Protein AF-A0A978UQF5-F1 (afdb_monomer)

Foldseek 3Di:
DVVVVVVVVVVVVVVVVVVVPDPDPLVVLVVVCVVDVDQEDEPEPPDDDVVVQCPDPVSVVCVVVVDALQVVVVVVCVVPVVSSVVVNHAYEYECCCDPPPGHHYDPVSPDQVRYEYEYAEDAVVSLCVQVVVVHHYHYCHLQAHDQPQPDDDDDCLQVDDDDDCPRNPRPSDDGHDPVSNVPRPRCPPPDPSD

Nearest PDB structures (foldseek):
  5oar-assembly1_B  TM=8.807E-01  e=5.691E-12  Aspergillus oryzae
  1np0-assembly1_D  TM=6.717E-01  e=8.795E-07  Homo sapiens
  4pys-assembly1_A  TM=6.759E-01  e=3.569E-04  Bacteroides fragilis NCTC 9343
  1jcm-assembly1_P  TM=5.265E-01  e=1.410E+00  Escherichia coli

Secondary structure (DSSP, 8-state):
-HHHHHHHHHHHHHHHHHHHSS--HHHHHHHHHHH--SSEEEEE-----HHHHHT-HHHHHHHHTT--HHHHHHHHHHHHHHHHHHTT-EEEEETHHHH-SSS---GGGS-TTTEEEEE-SSHHHHHHHHHHTT-EEEE--HHHH-TTTT-----GGG--SSS--TTTT-TT-S---HHHHHT--TTTT--TT-

Organism: NCBI:txid714518

Sequence (194 aa):
MAAYEHVRALKKKRQDRKGREACGSRNIIDDVLNLFPEPFYHSGIDEIIPGCWKSNETIQSFLSNNGALGEVLEIFINSTLPYILSLNRTVVYWEDVLLDDIVKVRALILPKENVILRLWNNGHNNTKRIVSSGYRAIVSCADFYWRHGDFVENNSKYDYQTGDHGDGDSWCGPFKIWQNVYNYDIDYGLIEEE

Solvent-accessible surface area (backbone atoms only — not compar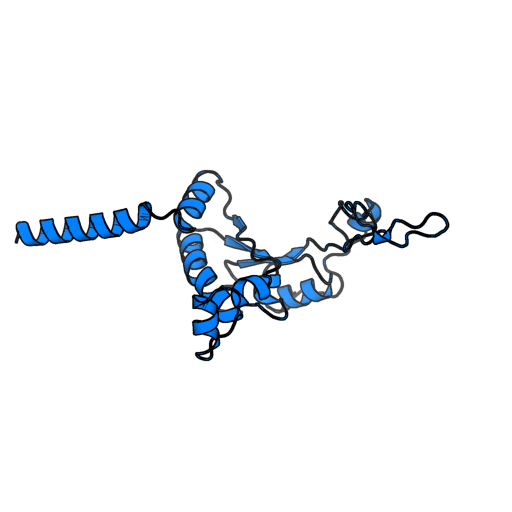able to full-atom values): 11407 Å² total; per-residue (Å²): 109,73,68,58,54,50,52,51,52,50,50,50,52,50,53,54,45,61,64,67,73,47,99,42,73,65,60,55,50,50,56,51,57,72,74,42,89,62,58,62,43,79,74,45,57,60,84,78,59,64,66,68,50,66,71,33,70,70,52,41,52,43,42,74,70,80,44,53,64,20,55,57,52,40,56,54,46,68,68,43,50,64,56,47,45,75,68,69,32,34,38,33,30,32,38,31,42,66,67,38,92,77,53,27,40,66,70,88,81,54,56,47,92,45,36,34,37,33,36,43,60,71,51,54,61,45,50,46,58,43,26,73,70,61,31,48,74,43,90,48,27,33,90,36,65,37,70,67,22,58,70,66,77,100,55,75,90,68,78,58,96,85,70,87,72,75,72,55,84,25,90,44,41,65,59,44,48,71,64,50,46,68,68,56,63,88,62,62,94,57,57,96,94,79

Radius of gyration: 22.4 Å; Cα contacts (8 Å, |Δi|>4): 213; chains: 1; bounding box: 66×50×56 Å

Structure (mmCIF, N/CA/C/O backbone):
data_AF-A0A978UQF5-F1
#
_entry.id   AF-A0A978UQF5-F1
#
loop_
_atom_site.group_PDB
_atom_site.id
_atom_site.type_symbol
_atom_site.label_atom_id
_atom_site.label_alt_id
_atom_site.label_comp_id
_atom_site.label_asym_id
_atom_site.label_entity_id
_atom_site.label_seq_id
_atom_site.pdbx_PDB_ins_code
_atom_site.Cartn_x
_atom_site.Cartn_y
_atom_site.Cartn_z
_atom_site.occupancy
_atom_site.B_iso_or_equiv
_atom_site.auth_seq_id
_atom_site.auth_comp_id
_atom_site.auth_asym_id
_atom_site.auth_atom_id
_atom_site.pdbx_PDB_model_num
ATOM 1 N N . MET A 1 1 ? -42.787 1.257 32.816 1.00 61.97 1 MET A N 1
ATOM 2 C CA . MET A 1 1 ? -42.131 0.416 31.787 1.00 61.97 1 MET A CA 1
ATOM 3 C C . MET A 1 1 ? -42.197 1.025 30.385 1.00 61.97 1 MET A C 1
ATOM 5 O O . MET A 1 1 ? -41.142 1.301 29.837 1.00 61.97 1 MET A O 1
ATOM 9 N N . ALA A 1 2 ? -43.374 1.347 29.830 1.00 65.25 2 ALA A N 1
ATOM 10 C CA . ALA A 1 2 ? -43.490 1.900 28.467 1.00 65.25 2 ALA A CA 1
ATOM 11 C C . ALA A 1 2 ? -42.723 3.224 28.229 1.00 65.25 2 ALA A C 1
ATOM 13 O O . ALA A 1 2 ? -42.050 3.376 27.214 1.00 65.25 2 ALA A O 1
ATOM 14 N N . ALA A 1 3 ? -42.750 4.157 29.189 1.00 63.72 3 ALA A N 1
ATOM 15 C CA . ALA A 1 3 ? -42.005 5.418 29.088 1.00 63.72 3 ALA A CA 1
ATOM 16 C C . ALA A 1 3 ? -40.475 5.220 29.103 1.00 63.72 3 ALA A C 1
ATOM 18 O O . ALA A 1 3 ? -39.748 5.944 28.429 1.00 63.72 3 ALA A O 1
ATOM 19 N N . TYR A 1 4 ? -39.985 4.210 29.828 1.00 67.06 4 TYR A N 1
ATOM 20 C CA . TYR A 1 4 ? -38.558 3.887 29.901 1.00 67.06 4 TYR A CA 1
ATOM 21 C C . TYR A 1 4 ? -38.051 3.313 28.572 1.00 67.06 4 TYR A C 1
ATOM 23 O O . TYR A 1 4 ? -37.043 3.777 28.043 1.00 67.06 4 TYR A O 1
ATOM 31 N N . GLU A 1 5 ? -38.801 2.378 27.983 1.00 78.94 5 GLU A N 1
ATOM 32 C CA . GLU A 1 5 ? -38.490 1.818 26.663 1.00 78.94 5 GLU A CA 1
ATOM 33 C C . GLU A 1 5 ? -38.583 2.874 25.553 1.00 78.94 5 GLU A C 1
ATOM 35 O O . GLU A 1 5 ? -37.736 2.916 24.660 1.00 78.94 5 GLU A O 1
ATOM 40 N N . HIS A 1 6 ? -39.537 3.805 25.646 1.00 69.38 6 HIS A N 1
ATOM 41 C CA . HIS A 1 6 ? -39.647 4.913 24.698 1.00 69.38 6 HIS A CA 1
ATOM 42 C C . HIS A 1 6 ? -38.437 5.859 24.769 1.00 69.38 6 HIS A C 1
ATOM 44 O O . HIS A 1 6 ? -37.842 6.195 23.745 1.00 69.38 6 HIS A O 1
ATOM 50 N N . VAL A 1 7 ? -37.998 6.232 25.976 1.00 73.81 7 VAL A N 1
ATOM 51 C CA . VAL A 1 7 ? -36.796 7.061 26.173 1.00 73.81 7 VAL A CA 1
ATOM 52 C C . VAL A 1 7 ? -35.528 6.324 25.726 1.00 73.81 7 VAL A C 1
ATOM 54 O O . VAL A 1 7 ? -34.640 6.937 25.131 1.00 73.81 7 VAL A O 1
ATOM 57 N N . ARG A 1 8 ? -35.441 5.008 25.944 1.00 78.88 8 ARG A N 1
ATOM 58 C CA . ARG A 1 8 ? -34.331 4.168 25.470 1.00 78.88 8 ARG A CA 1
ATOM 59 C C . ARG A 1 8 ? -34.283 4.097 23.942 1.00 78.88 8 ARG A C 1
ATOM 61 O O . ARG A 1 8 ? -33.211 4.266 23.360 1.00 78.88 8 ARG A O 1
ATOM 68 N N . ALA A 1 9 ? -35.432 3.934 23.288 1.00 71.56 9 ALA A N 1
ATOM 69 C CA . ALA A 1 9 ? -35.548 3.941 21.833 1.00 71.56 9 ALA A CA 1
ATOM 70 C C . ALA A 1 9 ? -35.207 5.313 21.228 1.00 71.56 9 ALA A C 1
ATOM 72 O O . ALA A 1 9 ? -34.539 5.380 20.197 1.00 71.56 9 ALA A O 1
ATOM 73 N N . LEU A 1 10 ? -35.598 6.411 21.884 1.00 62.91 10 LEU A N 1
ATOM 74 C CA . LEU A 1 10 ? -35.238 7.770 21.470 1.00 62.91 10 LEU A CA 1
ATOM 75 C C . LEU A 1 10 ? -33.741 8.052 21.642 1.00 62.91 10 LEU A C 1
ATOM 77 O O . LEU A 1 10 ? -33.140 8.663 20.762 1.00 62.91 10 LEU A O 1
ATOM 81 N N . LYS A 1 11 ? -33.115 7.570 22.724 1.00 65.25 11 LYS A N 1
ATOM 82 C CA . LYS A 1 11 ? -31.657 7.656 22.910 1.00 65.25 11 LYS A CA 1
ATOM 83 C C . LYS A 1 11 ? -30.910 6.851 21.847 1.00 65.25 11 LYS A C 1
ATOM 85 O O . LYS A 1 11 ? -29.993 7.396 21.247 1.00 65.25 11 LYS A O 1
ATOM 90 N N . LYS A 1 12 ? -31.360 5.628 21.537 1.00 61.84 12 LYS A N 1
ATOM 91 C CA . LYS A 1 12 ? -30.801 4.802 20.454 1.00 61.84 12 LYS A CA 1
ATOM 92 C C . LYS A 1 12 ? -30.947 5.486 19.089 1.00 61.84 12 LYS A C 1
ATOM 94 O O . LYS A 1 12 ? -29.951 5.683 18.411 1.00 61.84 12 LYS A O 1
ATOM 99 N N . LYS A 1 13 ? -32.139 5.998 18.749 1.00 53.78 13 LYS A N 1
ATOM 100 C CA . LYS A 1 13 ? -32.367 6.780 17.516 1.00 53.78 13 LYS A CA 1
ATOM 101 C C . LYS A 1 13 ? -31.536 8.065 17.446 1.00 53.78 13 LYS A C 1
ATOM 103 O O . LYS A 1 13 ? -31.143 8.467 16.357 1.00 53.78 13 LYS A O 1
ATOM 108 N N . ARG A 1 14 ? -31.274 8.729 18.577 1.00 47.28 14 ARG A N 1
ATOM 109 C CA . ARG A 1 14 ? -30.432 9.936 18.644 1.00 47.28 14 ARG A CA 1
ATOM 110 C C . ARG A 1 14 ? -28.943 9.603 18.504 1.00 47.28 14 ARG A C 1
ATOM 112 O O . ARG A 1 14 ? -28.218 10.386 17.902 1.00 47.28 14 ARG A O 1
ATOM 119 N N . GLN A 1 15 ? -28.507 8.453 19.015 1.00 50.25 15 GLN A N 1
ATOM 120 C CA . GLN A 1 15 ? -27.161 7.911 18.808 1.00 50.25 15 GLN A CA 1
ATOM 121 C C . GLN A 1 15 ? -26.958 7.507 17.338 1.00 50.25 15 GLN A C 1
ATOM 123 O O . GLN A 1 15 ? -25.978 7.915 16.726 1.00 50.25 15 GLN A O 1
ATOM 128 N N . ASP A 1 16 ? -27.946 6.826 16.750 1.00 51.94 16 ASP A N 1
ATOM 129 C CA . ASP A 1 16 ? -27.948 6.419 15.341 1.00 51.94 16 ASP A CA 1
ATOM 130 C C . ASP A 1 16 ? -28.029 7.626 14.387 1.00 51.94 16 ASP A C 1
ATOM 132 O O . ASP A 1 16 ? -27.388 7.619 13.341 1.00 51.94 16 ASP A O 1
ATOM 136 N N . ARG A 1 17 ? -28.770 8.692 14.739 1.00 45.81 17 ARG A N 1
ATOM 137 C CA . ARG A 1 17 ? -28.785 9.955 13.969 1.00 45.81 17 ARG A CA 1
ATOM 138 C C . ARG A 1 17 ? -27.468 10.713 14.058 1.00 45.81 17 ARG A C 1
ATOM 140 O O . ARG A 1 17 ? -26.978 11.146 13.026 1.00 45.81 17 ARG A O 1
ATOM 147 N N . LYS A 1 18 ? -26.847 10.805 15.240 1.00 47.34 18 LYS A N 1
ATOM 148 C CA . LYS A 1 18 ? -25.493 11.376 15.360 1.00 47.34 18 LYS A CA 1
ATOM 149 C C . LYS A 1 18 ? -24.445 10.572 14.578 1.00 47.34 18 LYS A C 1
ATOM 151 O O . LYS A 1 18 ? -23.482 11.163 14.112 1.00 47.34 18 LYS A O 1
ATOM 156 N N . GLY A 1 19 ? -24.645 9.262 14.409 1.00 46.69 19 GLY A N 1
ATOM 157 C CA . GLY A 1 19 ? -23.816 8.418 13.542 1.00 46.69 19 GLY A CA 1
ATOM 158 C C . GLY A 1 19 ? -24.049 8.627 12.038 1.00 46.69 19 GLY A C 1
ATOM 159 O O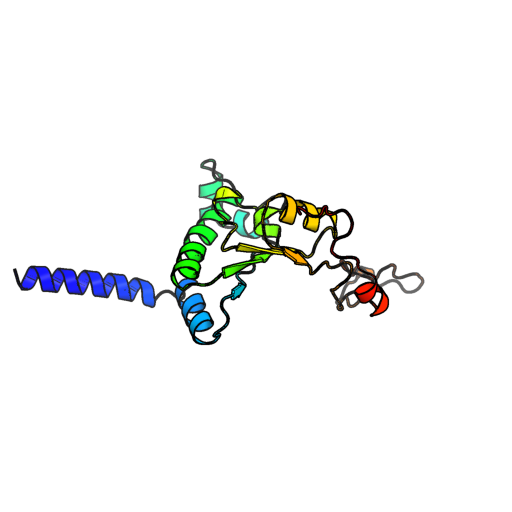 . GLY A 1 19 ? -23.129 8.408 11.261 1.00 46.69 19 GLY A O 1
ATOM 160 N N . ARG A 1 20 ? -25.242 9.083 11.626 1.00 47.19 20 ARG A N 1
ATOM 161 C CA . ARG A 1 20 ? -25.596 9.344 10.214 1.00 47.19 20 ARG A CA 1
ATOM 162 C C . ARG A 1 20 ? -25.410 10.797 9.766 1.00 47.19 20 ARG A C 1
ATOM 164 O O . ARG A 1 20 ? -25.299 11.036 8.575 1.00 47.19 20 ARG A O 1
ATOM 171 N N . GLU A 1 21 ? -25.386 11.759 10.688 1.00 39.75 21 GLU A N 1
ATOM 172 C CA . GLU A 1 21 ? -25.243 13.195 10.375 1.00 39.75 21 GLU A CA 1
ATOM 173 C C . GLU A 1 21 ? -23.781 13.671 10.289 1.00 39.75 21 GLU A C 1
ATOM 175 O O . GLU A 1 21 ? -23.526 14.792 9.858 1.00 39.75 21 GLU A O 1
ATOM 180 N N . ALA A 1 22 ? -22.807 12.830 10.645 1.00 41.94 22 ALA A N 1
ATOM 181 C CA . ALA A 1 22 ? -21.410 13.078 10.315 1.00 41.94 22 ALA A CA 1
ATOM 182 C C . ALA A 1 22 ? -21.110 12.459 8.944 1.00 41.94 22 ALA A C 1
ATOM 184 O O . ALA A 1 22 ? -21.325 11.263 8.752 1.00 41.94 22 ALA A O 1
ATOM 185 N N . CYS A 1 23 ? -20.577 13.245 8.006 1.00 48.22 23 CYS A N 1
ATOM 186 C CA . CYS A 1 23 ? -19.912 12.722 6.811 1.00 48.22 23 CYS A CA 1
ATOM 187 C C . CYS A 1 23 ? -18.620 12.005 7.255 1.00 48.22 23 CYS A C 1
ATOM 189 O O . CYS A 1 23 ? -17.526 12.555 7.191 1.00 48.22 23 CYS A O 1
ATOM 191 N N . GLY A 1 24 ? -18.772 10.835 7.875 1.00 71.00 24 GLY A N 1
ATOM 192 C CA . GLY A 1 24 ? -17.686 9.993 8.353 1.00 71.00 24 GLY A CA 1
ATOM 193 C C . GLY A 1 24 ? -17.360 8.917 7.329 1.00 71.00 24 GLY A C 1
ATOM 194 O O . GLY A 1 24 ? -18.225 8.510 6.553 1.00 71.00 24 GLY A O 1
ATOM 195 N N . SER A 1 25 ? -16.129 8.406 7.369 1.00 82.19 25 SER A N 1
ATOM 196 C CA . SER A 1 25 ? -15.612 7.430 6.402 1.00 82.19 25 SER A CA 1
ATOM 197 C C . SER A 1 25 ? -16.523 6.213 6.205 1.00 82.19 25 SER A C 1
ATOM 199 O O . SER A 1 25 ? -16.567 5.668 5.114 1.00 82.19 25 SER A O 1
ATOM 201 N N . ARG A 1 26 ? -17.299 5.809 7.221 1.00 89.19 26 ARG A N 1
ATOM 202 C CA . ARG A 1 26 ? -18.230 4.670 7.127 1.00 89.19 26 ARG A CA 1
ATOM 203 C C . ARG A 1 26 ? -19.380 4.884 6.146 1.00 89.19 26 ARG A C 1
ATOM 205 O O . ARG A 1 26 ? -19.672 3.963 5.402 1.00 89.19 26 ARG A O 1
ATOM 212 N N . ASN A 1 27 ? -19.981 6.075 6.109 1.00 89.69 27 ASN A N 1
ATOM 213 C CA . ASN A 1 27 ? -21.082 6.347 5.177 1.00 89.69 27 ASN A CA 1
ATOM 214 C C . ASN A 1 27 ? -20.573 6.315 3.728 1.00 89.69 27 ASN A C 1
ATOM 216 O O . ASN A 1 27 ? -21.222 5.761 2.855 1.00 89.69 27 ASN A O 1
ATOM 220 N N . ILE A 1 28 ? -19.367 6.845 3.496 1.00 92.94 28 ILE A N 1
ATOM 221 C CA . ILE A 1 28 ? -18.726 6.806 2.176 1.00 92.94 28 ILE A CA 1
ATOM 222 C C . ILE A 1 28 ? -18.385 5.362 1.790 1.00 92.94 28 ILE A C 1
ATOM 224 O O . ILE A 1 28 ? -18.663 4.950 0.669 1.00 92.94 28 ILE A O 1
ATOM 228 N N . ILE A 1 29 ? -17.816 4.584 2.717 1.00 93.94 29 ILE A N 1
ATOM 229 C CA . ILE A 1 29 ? -17.533 3.159 2.499 1.00 93.94 29 ILE A CA 1
ATOM 230 C C . ILE A 1 29 ? -18.825 2.413 2.140 1.00 93.94 29 ILE A C 1
ATOM 232 O O . ILE A 1 29 ? -18.827 1.663 1.171 1.00 93.94 29 ILE A O 1
ATOM 236 N N . ASP A 1 30 ? -19.923 2.642 2.862 1.00 93.19 30 ASP A N 1
ATOM 237 C CA . ASP A 1 30 ? -21.217 2.020 2.563 1.00 93.19 30 ASP A CA 1
ATOM 238 C C . ASP A 1 30 ? -21.721 2.357 1.170 1.00 93.19 30 ASP A C 1
ATOM 240 O O . ASP A 1 30 ? -22.093 1.460 0.415 1.00 93.19 30 ASP A O 1
ATOM 244 N N . ASP A 1 31 ? -21.736 3.640 0.821 1.00 94.12 31 ASP A N 1
ATOM 245 C CA . ASP A 1 31 ? -22.235 4.089 -0.473 1.00 94.12 31 ASP A CA 1
ATOM 246 C C . ASP A 1 31 ? -21.402 3.486 -1.614 1.00 94.12 31 ASP A C 1
ATOM 248 O O . ASP A 1 31 ? -21.964 2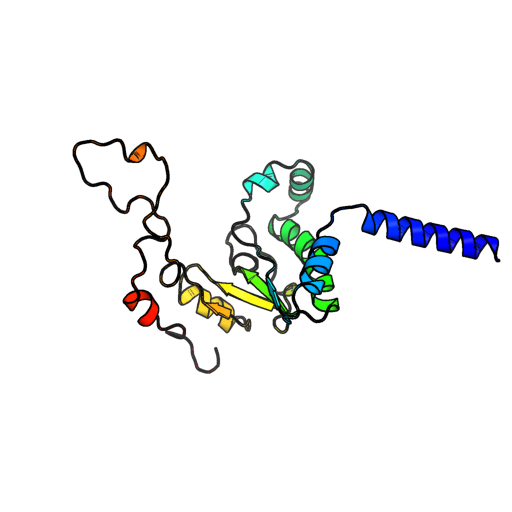.966 -2.578 1.00 94.12 31 ASP A O 1
ATOM 252 N N . VAL A 1 32 ? -20.071 3.456 -1.478 1.00 95.12 32 VAL A N 1
ATOM 253 C CA . VAL A 1 32 ? -19.174 2.822 -2.457 1.00 95.12 32 VAL A CA 1
ATOM 254 C C . VAL A 1 32 ? -19.438 1.316 -2.545 1.00 95.12 32 VAL A C 1
ATOM 256 O O . VAL A 1 32 ? -19.605 0.786 -3.640 1.00 95.12 32 VAL A O 1
ATOM 259 N N . LEU A 1 33 ? -19.534 0.613 -1.417 1.00 94.00 33 LEU A N 1
ATOM 260 C CA . LEU A 1 33 ? -19.750 -0.838 -1.405 1.00 94.00 33 LEU A CA 1
ATOM 261 C C . LEU A 1 33 ? -21.141 -1.263 -1.893 1.00 94.00 33 LEU A C 1
ATOM 263 O O . LEU A 1 33 ? -21.309 -2.407 -2.316 1.00 94.00 33 LEU A O 1
ATOM 267 N N . ASN A 1 34 ? -22.120 -0.358 -1.856 1.00 94.12 34 ASN A N 1
ATOM 268 C CA . ASN A 1 34 ? -23.436 -0.563 -2.458 1.00 94.12 34 ASN A CA 1
ATOM 269 C C . ASN A 1 34 ? -23.433 -0.338 -3.977 1.00 94.12 34 ASN A C 1
ATOM 271 O O . ASN A 1 34 ? -24.264 -0.918 -4.676 1.00 94.12 34 ASN A O 1
ATOM 275 N N . LEU A 1 35 ? -22.527 0.498 -4.491 1.00 96.88 35 LEU A N 1
ATOM 276 C CA . LEU A 1 35 ? -22.382 0.756 -5.927 1.00 96.88 35 LEU A CA 1
ATOM 277 C C . LEU A 1 35 ? -21.574 -0.335 -6.638 1.00 96.88 35 LEU A C 1
ATOM 279 O O . LEU A 1 35 ? -21.881 -0.668 -7.782 1.00 96.88 35 LEU A O 1
ATOM 283 N N . PHE A 1 36 ? -20.560 -0.884 -5.968 1.00 96.50 36 PHE A N 1
ATOM 284 C CA . PHE A 1 36 ? -19.607 -1.823 -6.556 1.00 96.50 36 PHE A CA 1
ATOM 285 C C . PHE A 1 36 ? -19.823 -3.251 -6.022 1.00 96.50 36 PHE A C 1
ATOM 287 O O . PHE A 1 36 ? -19.653 -3.499 -4.821 1.00 96.50 36 PHE A O 1
ATOM 294 N N . PRO A 1 37 ? -20.223 -4.210 -6.883 1.00 94.81 37 PRO A N 1
ATOM 295 C CA . PRO A 1 37 ? -20.495 -5.586 -6.468 1.00 94.81 37 PRO A CA 1
ATOM 296 C C . PRO A 1 37 ? -19.228 -6.388 -6.139 1.00 94.81 37 PRO A C 1
ATOM 298 O O . PRO A 1 37 ? -19.327 -7.492 -5.601 1.00 94.81 37 PRO A O 1
ATOM 301 N N . GLU A 1 38 ? -18.047 -5.876 -6.481 1.00 96.56 38 GLU A N 1
ATOM 302 C CA . GLU A 1 38 ? -16.777 -6.564 -6.311 1.00 96.56 38 GLU A CA 1
ATOM 303 C C . GLU A 1 38 ? -16.488 -6.872 -4.830 1.00 96.56 38 GLU A C 1
ATOM 305 O O . GLU A 1 38 ? -16.781 -6.070 -3.937 1.00 96.56 38 GLU A O 1
ATOM 310 N N . PRO A 1 39 ? -15.846 -8.018 -4.534 1.00 96.50 39 PRO A N 1
ATOM 311 C CA . PRO A 1 39 ? -15.539 -8.413 -3.162 1.00 96.50 39 PRO A CA 1
ATOM 312 C C . PRO A 1 39 ? -14.328 -7.665 -2.579 1.00 96.50 39 PRO A C 1
ATOM 314 O O . PRO A 1 39 ? -13.897 -7.983 -1.470 1.00 96.50 39 PRO A O 1
ATOM 317 N N . PHE A 1 40 ? -13.767 -6.691 -3.301 1.00 97.56 40 PHE A N 1
ATOM 318 C CA . PHE A 1 40 ? -12.577 -5.942 -2.910 1.00 97.56 40 PHE A CA 1
ATOM 319 C C . PHE A 1 40 ? -12.901 -4.472 -2.664 1.00 97.56 40 PHE A C 1
ATOM 321 O O . PHE A 1 40 ? -13.708 -3.878 -3.372 1.00 97.56 40 PHE A O 1
ATOM 328 N N . TYR A 1 41 ? -12.221 -3.874 -1.691 1.00 97.50 41 TYR A N 1
ATOM 329 C CA . TYR A 1 41 ? -12.270 -2.440 -1.429 1.00 97.50 41 TYR A CA 1
ATOM 330 C C . TYR A 1 41 ? -10.852 -1.891 -1.307 1.00 97.50 41 TYR A C 1
ATOM 332 O O . TYR A 1 41 ? -10.112 -2.289 -0.407 1.00 97.50 41 TYR A O 1
ATOM 340 N N . HIS A 1 42 ? -10.462 -0.982 -2.199 1.00 97.94 42 HIS A N 1
ATOM 341 C CA . HIS A 1 42 ? -9.158 -0.330 -2.114 1.00 97.94 42 HIS A CA 1
ATOM 342 C C . HIS A 1 42 ? -9.246 0.877 -1.178 1.00 97.94 42 HIS A C 1
ATOM 344 O O . HIS A 1 42 ? -9.917 1.857 -1.484 1.00 97.94 42 HIS A O 1
ATOM 350 N N . SER A 1 43 ? -8.564 0.808 -0.038 1.00 96.38 43 SER A N 1
ATOM 351 C CA . SER A 1 43 ? -8.638 1.826 1.018 1.00 96.38 43 SER A CA 1
ATOM 352 C C . SER A 1 43 ? -7.461 2.818 0.984 1.00 96.38 43 SER A C 1
ATOM 354 O O . SER A 1 43 ? -7.418 3.758 1.774 1.00 96.38 43 SER A O 1
ATOM 356 N N . GLY A 1 44 ? -6.526 2.647 0.039 1.00 96.31 44 GLY A N 1
ATOM 357 C CA . GLY A 1 44 ? -5.426 3.589 -0.206 1.00 96.31 44 GLY A CA 1
ATOM 358 C C . GLY A 1 44 ? -4.314 3.418 0.822 1.00 96.31 44 GLY A C 1
ATOM 359 O O . GLY A 1 44 ? -3.813 2.303 0.968 1.00 96.31 44 GLY A O 1
ATOM 360 N N . ILE A 1 45 ? -4.008 4.491 1.561 1.00 95.31 45 ILE A N 1
ATOM 361 C CA . ILE A 1 45 ? -2.969 4.558 2.607 1.00 95.31 45 ILE A CA 1
ATOM 362 C C . ILE A 1 45 ? -1.550 4.603 2.023 1.00 95.31 45 ILE A C 1
ATOM 364 O O . ILE A 1 45 ? -0.650 3.936 2.511 1.00 95.31 45 ILE A O 1
ATOM 368 N N . ASP A 1 46 ? -1.367 5.387 0.967 1.00 96.56 46 ASP A N 1
ATOM 369 C CA . ASP A 1 46 ? -0.082 5.787 0.391 1.00 96.56 46 ASP A CA 1
ATOM 370 C C . ASP A 1 46 ? 0.380 7.154 0.920 1.00 96.56 46 ASP A C 1
ATOM 372 O O . ASP A 1 46 ? -0.440 7.997 1.290 1.00 96.56 46 ASP A O 1
ATOM 376 N N . GLU A 1 47 ? 1.702 7.360 0.958 1.00 94.38 47 GLU A N 1
ATOM 377 C CA . GLU A 1 47 ? 2.352 8.677 1.072 1.00 94.38 47 GLU A CA 1
ATOM 378 C C . GLU A 1 47 ? 1.842 9.574 2.216 1.00 94.38 47 GLU A C 1
ATOM 380 O O . GLU A 1 47 ? 1.626 10.783 2.067 1.00 94.38 47 GLU A O 1
ATOM 385 N N . ILE A 1 48 ? 1.657 9.006 3.411 1.00 95.25 48 ILE A N 1
ATOM 386 C CA . ILE A 1 48 ? 1.256 9.811 4.567 1.00 95.25 48 ILE A CA 1
ATOM 387 C C . ILE A 1 48 ? 2.389 10.762 4.946 1.00 95.25 48 ILE A C 1
ATOM 389 O O . ILE A 1 48 ? 3.400 10.363 5.516 1.00 95.25 48 ILE A O 1
ATOM 393 N N . ILE A 1 49 ? 2.169 12.057 4.720 1.00 95.25 49 ILE A N 1
ATOM 394 C CA . ILE A 1 49 ? 3.133 13.107 5.049 1.00 95.25 49 ILE A CA 1
ATOM 395 C C . ILE A 1 49 ? 3.072 13.442 6.551 1.00 95.25 49 ILE A C 1
ATOM 397 O O . ILE A 1 49 ? 2.119 14.090 7.005 1.00 95.25 49 ILE A O 1
ATOM 401 N N . PRO A 1 50 ? 4.112 13.119 7.352 1.00 94.31 50 PRO A N 1
ATOM 402 C CA . PRO A 1 50 ? 4.102 13.353 8.799 1.00 94.31 50 PRO A CA 1
ATOM 403 C C . PRO A 1 50 ? 3.924 14.824 9.182 1.00 94.31 50 PRO A C 1
ATOM 405 O O . PRO A 1 50 ? 3.401 15.132 10.253 1.00 94.31 50 PRO A O 1
ATOM 408 N N . GLY A 1 51 ? 4.382 15.739 8.321 1.00 94.31 51 GLY A N 1
ATOM 409 C CA . GLY A 1 51 ? 4.289 17.184 8.532 1.00 94.31 51 GLY A CA 1
ATOM 410 C C . GLY A 1 51 ? 2.851 17.658 8.751 1.00 94.31 51 GLY A C 1
ATOM 411 O O . GLY A 1 51 ? 2.603 18.416 9.688 1.00 94.31 51 GLY A O 1
ATOM 412 N N . CYS A 1 52 ? 1.894 17.142 7.973 1.00 91.25 52 CYS A N 1
ATOM 413 C CA . CYS A 1 52 ? 0.478 17.493 8.105 1.00 91.25 52 CYS A CA 1
ATOM 414 C C . CYS A 1 52 ? -0.084 17.107 9.480 1.00 91.25 52 CYS A C 1
ATOM 416 O O . CYS A 1 52 ? -0.835 17.865 10.096 1.00 91.25 52 CYS A O 1
ATOM 418 N N . TRP A 1 53 ? 0.316 15.954 10.012 1.00 93.19 53 TRP A N 1
ATOM 419 C CA . TRP A 1 53 ? -0.123 15.503 11.334 1.00 93.19 53 TRP A CA 1
ATOM 420 C C . TRP A 1 53 ? 0.575 16.253 12.459 1.00 93.19 53 TRP A C 1
ATOM 422 O O . TRP A 1 53 ? -0.069 16.670 13.418 1.00 93.19 53 TRP A O 1
ATOM 432 N N . LYS A 1 54 ? 1.877 16.511 12.308 1.00 92.38 54 LYS A N 1
ATOM 433 C CA . LYS A 1 54 ? 2.651 17.307 13.264 1.00 92.38 54 LYS A CA 1
ATOM 434 C C . LYS A 1 54 ? 2.192 18.761 13.340 1.00 92.38 54 LYS A C 1
ATOM 436 O O . LYS A 1 54 ? 2.515 19.407 14.325 1.00 92.38 54 LYS A O 1
ATOM 441 N N . SER A 1 55 ? 1.438 19.280 12.369 1.00 94.81 55 SER A N 1
ATOM 442 C CA . SER A 1 55 ? 0.809 20.609 12.465 1.00 94.81 55 SER A CA 1
ATOM 443 C C . SER A 1 55 ? -0.529 20.638 13.215 1.00 94.81 55 SER A C 1
ATOM 445 O O . SER A 1 55 ? -1.029 21.718 13.512 1.00 94.81 55 SER A O 1
ATOM 447 N N . ASN A 1 56 ? -1.124 19.485 13.534 1.00 95.81 56 ASN A N 1
ATOM 448 C CA . ASN A 1 56 ? -2.419 19.419 14.208 1.00 95.81 56 ASN A CA 1
ATOM 449 C C . ASN A 1 56 ? -2.251 19.367 15.736 1.00 95.81 56 ASN A C 1
ATOM 451 O O . ASN A 1 56 ? -1.631 18.443 16.251 1.00 95.81 56 ASN A O 1
ATOM 455 N N . GLU A 1 57 ? -2.863 20.298 16.471 1.00 96.75 57 GLU A N 1
ATOM 456 C CA . GLU A 1 57 ? -2.726 20.404 17.936 1.00 96.75 57 GLU A CA 1
ATOM 457 C C . GLU A 1 57 ? -3.171 19.141 18.697 1.00 96.75 57 GLU A C 1
ATOM 459 O O . GLU A 1 57 ? -2.548 18.751 19.685 1.00 96.75 57 GLU A O 1
ATOM 464 N N . THR A 1 58 ? -4.221 18.456 18.229 1.00 96.56 58 THR A N 1
ATOM 465 C CA . THR A 1 58 ? -4.708 17.221 18.869 1.00 96.56 58 THR A CA 1
ATOM 466 C C . THR A 1 58 ? -3.700 16.090 18.697 1.00 96.56 58 THR A C 1
ATOM 468 O O . THR A 1 58 ? -3.392 15.381 19.656 1.00 96.56 58 THR A O 1
ATOM 471 N N . ILE A 1 59 ? -3.140 15.946 17.494 1.00 95.19 59 ILE A N 1
ATOM 472 C CA . ILE A 1 59 ? -2.110 14.939 17.228 1.00 95.19 59 ILE A CA 1
ATOM 473 C C . ILE A 1 59 ? -0.804 15.307 17.939 1.00 95.19 59 ILE A C 1
ATOM 475 O O . ILE A 1 59 ? -0.184 14.437 18.534 1.00 95.19 59 ILE A O 1
ATOM 479 N N . GLN A 1 60 ? -0.403 16.580 17.971 1.00 96.44 60 GLN A N 1
ATOM 480 C CA . GLN A 1 60 ? 0.754 17.027 18.754 1.00 96.44 60 GLN A CA 1
ATOM 481 C C . GLN A 1 60 ? 0.613 16.662 20.235 1.00 96.44 60 GLN A C 1
ATOM 483 O O . GLN A 1 60 ? 1.561 16.155 20.835 1.00 96.44 60 GLN A O 1
ATOM 488 N N . SER A 1 61 ? -0.567 16.883 20.823 1.00 97.00 61 SER A N 1
ATOM 489 C CA . SER A 1 61 ? -0.850 16.479 22.202 1.00 97.00 61 SER A CA 1
ATOM 490 C C . SER A 1 61 ? -0.761 14.960 22.378 1.00 97.00 61 SER A C 1
ATOM 492 O O . SER A 1 61 ? -0.144 14.492 23.332 1.00 97.00 61 SER A O 1
ATOM 494 N N . PHE A 1 62 ? -1.303 14.180 21.439 1.00 96.50 62 PHE A N 1
ATOM 495 C CA . PHE A 1 62 ? -1.175 12.720 21.441 1.00 96.50 62 PHE A CA 1
ATOM 496 C C . PHE A 1 62 ? 0.296 12.268 21.389 1.00 96.50 62 PHE A C 1
ATOM 498 O O . PHE A 1 62 ? 0.727 11.479 22.227 1.00 96.50 62 PHE A O 1
ATOM 505 N N . LEU A 1 63 ? 1.092 12.833 20.477 1.00 95.94 63 LEU A N 1
ATOM 506 C CA . LEU A 1 63 ? 2.518 12.521 20.328 1.00 95.94 63 LEU A CA 1
ATOM 507 C C . LEU A 1 63 ? 3.343 12.947 21.555 1.00 95.94 63 LEU A C 1
ATOM 509 O O . LEU A 1 63 ? 4.272 12.250 21.952 1.00 95.94 63 LEU A O 1
ATOM 513 N N . SER A 1 64 ? 2.983 14.065 22.195 1.00 96.38 64 SER A N 1
ATOM 514 C CA . SER A 1 64 ? 3.635 14.543 23.427 1.00 96.38 64 SER A CA 1
ATOM 515 C C . SER A 1 64 ? 3.371 13.626 24.627 1.00 96.38 64 SER A C 1
ATOM 517 O O . SER A 1 64 ? 4.152 13.608 25.573 1.00 96.38 64 SER A O 1
ATOM 519 N N . ASN A 1 65 ? 2.291 12.842 24.576 1.00 96.75 65 ASN A N 1
ATOM 520 C CA . ASN A 1 65 ? 1.917 11.846 25.579 1.00 96.75 65 ASN A CA 1
ATOM 521 C C . ASN A 1 65 ? 2.420 10.435 25.211 1.00 96.75 65 ASN A C 1
ATOM 523 O O . ASN A 1 65 ? 1.724 9.449 25.446 1.00 96.75 65 ASN A O 1
ATOM 527 N N . ASN A 1 66 ? 3.627 10.338 24.640 1.00 95.25 66 ASN A N 1
ATOM 528 C CA . ASN A 1 66 ? 4.283 9.098 24.192 1.00 95.25 66 ASN A CA 1
ATOM 529 C C . ASN A 1 66 ? 3.569 8.340 23.056 1.00 95.25 66 ASN A C 1
ATOM 531 O O . ASN A 1 66 ? 3.875 7.170 22.831 1.00 95.25 66 ASN A O 1
ATOM 535 N N . GLY A 1 67 ? 2.652 8.984 22.332 1.00 94.69 67 GLY A N 1
ATOM 536 C CA . GLY A 1 67 ? 2.066 8.411 21.124 1.00 94.69 67 GLY A CA 1
ATOM 537 C C . GLY A 1 67 ? 3.038 8.424 19.940 1.00 94.69 67 GLY A C 1
ATOM 538 O O . GLY A 1 67 ? 3.867 9.327 19.804 1.00 94.69 67 GLY A O 1
ATOM 539 N N . ALA A 1 68 ? 2.912 7.454 19.039 1.00 95.88 68 ALA A N 1
ATOM 540 C CA . ALA A 1 68 ? 3.647 7.396 17.777 1.00 95.88 68 ALA A CA 1
ATOM 541 C C . ALA A 1 68 ? 2.752 7.747 16.577 1.00 95.88 68 ALA A C 1
ATOM 543 O O . ALA A 1 68 ? 1.543 7.530 16.590 1.00 95.88 68 ALA A O 1
ATOM 544 N N . LEU A 1 69 ? 3.348 8.238 15.483 1.00 96.25 69 LEU A N 1
ATOM 545 C CA . LEU A 1 69 ? 2.601 8.516 14.246 1.00 96.25 69 LEU A CA 1
ATOM 546 C C . LEU A 1 69 ? 1.931 7.252 13.689 1.00 96.25 69 LEU A C 1
ATOM 548 O O . LEU A 1 69 ? 0.785 7.311 13.258 1.00 96.25 69 LEU A O 1
ATOM 552 N N . GLY A 1 70 ? 2.603 6.099 13.764 1.00 97.00 70 GLY A N 1
ATOM 553 C CA . GLY A 1 70 ? 2.003 4.816 13.392 1.00 97.00 70 GLY A CA 1
ATOM 554 C C . GLY A 1 70 ? 0.715 4.519 14.165 1.00 97.00 70 GLY A C 1
ATOM 555 O O . GLY A 1 70 ? -0.258 4.069 13.576 1.00 97.00 70 GLY A O 1
ATOM 556 N N . GLU A 1 71 ? 0.640 4.867 15.454 1.00 96.88 71 GLU A N 1
ATOM 557 C CA . GLU A 1 71 ? -0.575 4.666 16.258 1.00 96.88 71 GLU A CA 1
ATOM 558 C C . GLU A 1 71 ? -1.724 5.586 15.822 1.00 96.88 71 GLU A C 1
ATOM 560 O O . GLU A 1 71 ? -2.887 5.193 15.888 1.00 96.88 71 GLU A O 1
ATOM 565 N N . VAL A 1 72 ? -1.419 6.782 15.308 1.00 96.38 72 VAL A N 1
ATOM 566 C CA . VAL A 1 72 ? -2.429 7.657 14.690 1.00 96.38 72 VAL A CA 1
ATOM 567 C C . VAL A 1 72 ? -3.040 6.978 13.462 1.00 96.38 72 VAL A C 1
ATOM 569 O O . VAL A 1 72 ? -4.264 6.971 13.309 1.00 96.38 72 VAL A O 1
ATOM 572 N N . LEU A 1 73 ? -2.214 6.346 12.622 1.00 97.19 73 LEU A N 1
ATOM 573 C CA . LEU A 1 73 ? -2.702 5.553 11.493 1.00 97.19 73 LEU A CA 1
ATOM 574 C C . LEU A 1 73 ? -3.516 4.342 11.966 1.00 97.19 73 LEU A C 1
ATOM 576 O O . LEU A 1 73 ? -4.592 4.070 11.434 1.00 97.19 73 LEU A O 1
ATOM 580 N N . GLU A 1 74 ? -3.054 3.638 13.000 1.00 97.31 74 GLU A N 1
ATOM 581 C CA . GLU A 1 74 ? -3.777 2.497 13.563 1.00 97.31 74 GLU A CA 1
ATOM 582 C C . GLU A 1 74 ? -5.165 2.882 14.082 1.00 97.31 74 GLU A C 1
ATOM 584 O O . GLU A 1 74 ? -6.101 2.105 13.915 1.00 97.31 74 GLU A O 1
ATOM 589 N N . ILE A 1 75 ? -5.342 4.074 14.665 1.00 94.94 75 ILE A N 1
ATOM 590 C CA . ILE A 1 75 ? -6.669 4.574 15.060 1.00 94.94 75 ILE A CA 1
ATOM 591 C C . ILE A 1 75 ? -7.597 4.644 13.839 1.00 94.94 75 ILE A C 1
ATOM 593 O O . ILE A 1 75 ? -8.743 4.187 13.903 1.00 94.94 75 ILE A O 1
ATOM 597 N N . PHE A 1 76 ? -7.106 5.168 12.714 1.00 94.50 76 PHE A N 1
ATOM 598 C CA . PHE A 1 76 ? -7.883 5.246 11.480 1.00 94.50 76 PHE A CA 1
ATOM 599 C C . PHE A 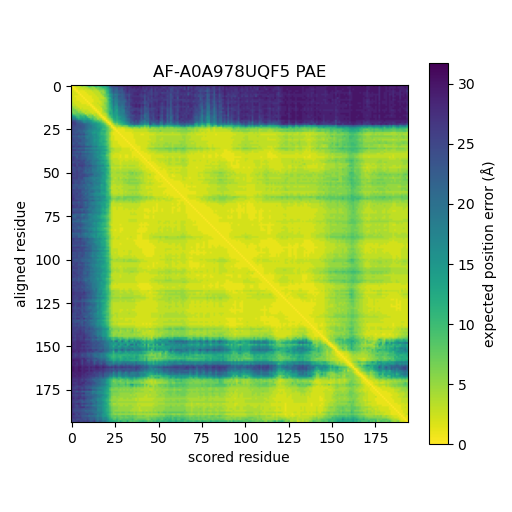1 76 ? -8.217 3.855 10.921 1.00 94.50 76 PHE A C 1
ATOM 601 O O . PHE A 1 76 ? -9.389 3.567 10.649 1.00 94.50 76 PHE A O 1
ATOM 608 N N . ILE A 1 77 ? -7.225 2.965 10.815 1.00 96.69 77 ILE A N 1
ATOM 609 C CA . ILE A 1 77 ? -7.410 1.597 10.307 1.00 96.69 77 ILE A CA 1
ATOM 610 C C . ILE A 1 77 ? -8.366 0.808 11.207 1.00 96.69 77 ILE A C 1
ATOM 612 O O . ILE A 1 77 ? -9.333 0.236 10.712 1.00 96.69 77 ILE A O 1
ATOM 616 N N . ASN A 1 78 ? -8.206 0.859 12.530 1.00 96.00 78 ASN A N 1
ATOM 617 C CA . ASN A 1 78 ? -9.100 0.176 13.472 1.00 96.00 78 ASN A CA 1
ATOM 618 C C . ASN A 1 78 ? -10.542 0.706 13.426 1.00 96.00 78 ASN A C 1
ATOM 620 O O . ASN A 1 78 ? -11.479 -0.004 13.793 1.00 96.00 78 ASN A O 1
ATOM 624 N N . SER A 1 79 ? -10.754 1.940 12.963 1.00 93.69 79 SER A N 1
ATOM 625 C CA . SER A 1 79 ? -12.098 2.504 12.809 1.00 93.69 79 SER A CA 1
ATOM 626 C C . SER A 1 79 ? -12.815 2.065 11.521 1.00 93.69 79 SER A C 1
ATOM 628 O O . SER A 1 79 ? -14.057 2.067 11.496 1.00 93.69 79 SER A O 1
ATOM 630 N N . THR A 1 80 ? -12.054 1.676 10.487 1.00 95.44 80 THR A N 1
ATOM 631 C CA . THR A 1 80 ? -12.528 1.411 9.115 1.00 95.44 80 THR A CA 1
ATOM 632 C C . THR A 1 80 ? -12.405 -0.054 8.701 1.00 95.44 80 THR A C 1
ATOM 634 O O . THR A 1 80 ? -13.376 -0.616 8.204 1.00 95.44 80 THR A O 1
ATOM 637 N N . LEU A 1 81 ? -11.269 -0.709 8.947 1.00 96.50 81 LEU A N 1
ATOM 638 C CA . LEU A 1 81 ? -11.011 -2.088 8.531 1.00 96.50 81 LEU A CA 1
ATOM 639 C C . LEU A 1 81 ? -12.059 -3.071 9.079 1.00 96.50 81 LEU A C 1
ATOM 641 O O . LEU A 1 81 ? -12.699 -3.727 8.260 1.00 96.50 81 LEU A O 1
ATOM 645 N N . PRO A 1 82 ? -12.362 -3.130 10.397 1.00 96.19 82 PRO A N 1
ATOM 646 C CA . PRO A 1 82 ? -13.386 -4.049 10.904 1.00 96.19 82 PRO A CA 1
ATOM 647 C C . PRO A 1 82 ? -14.762 -3.829 10.269 1.00 96.19 82 PRO A C 1
ATOM 649 O O . PRO A 1 82 ? -15.536 -4.770 10.110 1.00 96.19 82 PRO A O 1
ATOM 652 N N . TYR A 1 83 ? -15.061 -2.584 9.890 1.00 95.38 83 TYR A N 1
ATOM 653 C CA . TYR A 1 83 ? -16.305 -2.244 9.219 1.00 95.38 83 TYR A CA 1
ATOM 654 C C . TYR A 1 83 ? -16.362 -2.832 7.808 1.00 95.38 83 TYR A C 1
ATOM 656 O O . TYR A 1 83 ? -17.314 -3.534 7.479 1.00 95.38 83 TYR A O 1
ATOM 664 N N . ILE A 1 84 ? -15.307 -2.629 7.018 1.00 96.38 84 ILE A N 1
ATOM 665 C CA . ILE A 1 84 ? -15.200 -3.177 5.662 1.00 96.38 84 ILE A CA 1
ATOM 666 C C . ILE A 1 84 ? -15.259 -4.714 5.696 1.00 96.38 84 ILE A C 1
ATOM 668 O O . ILE A 1 84 ? -15.991 -5.324 4.916 1.00 96.38 84 ILE A O 1
ATOM 672 N N . LEU A 1 85 ? -14.565 -5.344 6.651 1.00 96.19 85 LEU A N 1
ATOM 673 C CA . LEU A 1 85 ? -14.597 -6.801 6.822 1.00 96.19 85 LEU A CA 1
ATOM 674 C C . LEU A 1 85 ? -15.991 -7.315 7.205 1.00 96.19 85 LEU A C 1
ATOM 676 O O . LEU A 1 85 ? -16.416 -8.351 6.698 1.00 96.19 85 LEU A O 1
ATOM 680 N N . SER A 1 86 ? -16.739 -6.580 8.039 1.00 95.62 86 SER A N 1
ATOM 681 C CA . SER A 1 86 ? -18.115 -6.950 8.417 1.00 95.62 86 SER A CA 1
ATOM 682 C C . SER A 1 86 ? -19.093 -6.971 7.235 1.00 95.62 86 SER A C 1
ATOM 684 O O . SER A 1 86 ? -20.138 -7.616 7.307 1.00 95.62 86 SER A O 1
ATOM 686 N N . LEU A 1 87 ? -18.730 -6.306 6.135 1.00 94.88 87 LEU A N 1
ATOM 687 C CA . LEU A 1 87 ? -19.466 -6.281 4.872 1.00 94.88 87 LEU A CA 1
ATOM 688 C C . LEU A 1 87 ? -18.953 -7.340 3.874 1.00 94.88 87 LEU A C 1
ATOM 690 O O . LEU A 1 87 ? -19.264 -7.281 2.683 1.00 94.88 87 LEU A O 1
ATOM 694 N N . ASN A 1 88 ? -18.183 -8.327 4.351 1.00 95.62 88 ASN A N 1
ATOM 695 C CA . ASN A 1 88 ? -17.600 -9.418 3.564 1.00 95.62 88 ASN A CA 1
ATOM 696 C C . ASN A 1 88 ? -16.737 -8.920 2.397 1.00 95.62 88 ASN A C 1
ATOM 698 O O . ASN A 1 88 ? -16.837 -9.423 1.275 1.00 95.62 88 ASN A O 1
ATOM 702 N N . ARG A 1 89 ? -15.906 -7.904 2.645 1.00 96.88 89 ARG A N 1
ATOM 703 C CA . ARG A 1 89 ? -14.951 -7.381 1.664 1.00 96.88 89 ARG A CA 1
ATOM 704 C C . ARG A 1 89 ? -13.516 -7.685 2.074 1.00 96.88 89 ARG A C 1
ATOM 706 O O . ARG A 1 89 ? -13.174 -7.644 3.251 1.00 96.88 89 ARG A O 1
ATOM 713 N N . THR A 1 90 ? -12.678 -7.972 1.084 1.00 98.12 90 THR A N 1
ATOM 714 C CA . THR A 1 90 ? -11.216 -7.997 1.216 1.00 98.12 90 THR A CA 1
ATOM 715 C C . THR A 1 90 ? -10.689 -6.589 0.971 1.00 98.12 90 THR A C 1
ATOM 717 O O . THR A 1 90 ? -11.091 -5.938 0.007 1.00 98.12 90 THR A O 1
ATOM 720 N N . VAL A 1 91 ? -9.787 -6.107 1.818 1.00 98.12 91 VAL A N 1
ATOM 721 C CA . VAL A 1 91 ? -9.235 -4.757 1.694 1.00 98.12 91 VAL A CA 1
ATOM 722 C C . VAL A 1 91 ? -7.920 -4.788 0.931 1.00 98.12 91 VAL A C 1
ATOM 724 O O . VAL A 1 91 ? -7.073 -5.644 1.175 1.00 98.12 91 VAL A O 1
ATOM 727 N N . VAL A 1 92 ? -7.752 -3.839 0.015 1.00 98.62 92 VAL A N 1
ATOM 728 C CA . VAL A 1 92 ? -6.479 -3.563 -0.651 1.00 98.62 92 VAL A CA 1
ATOM 729 C C . VAL A 1 92 ? -5.916 -2.263 -0.085 1.00 98.62 92 VAL A C 1
ATOM 731 O O . VAL A 1 92 ? -6.609 -1.243 -0.068 1.00 98.62 92 VAL A O 1
ATOM 734 N N . TYR A 1 93 ? -4.673 -2.302 0.377 1.00 98.56 93 TYR A N 1
ATOM 735 C CA . TYR A 1 93 ? -3.916 -1.120 0.790 1.00 98.56 93 TYR A CA 1
ATOM 736 C C . TYR A 1 93 ? -2.687 -0.961 -0.094 1.00 98.56 93 TYR A C 1
ATOM 738 O O . TYR A 1 93 ? -2.181 -1.951 -0.622 1.00 98.56 93 TYR A O 1
ATOM 746 N N . TRP A 1 94 ? -2.183 0.262 -0.218 1.00 98.62 94 TRP A N 1
ATOM 747 C CA . TRP A 1 94 ? -0.813 0.469 -0.666 1.00 98.62 94 TRP A CA 1
ATOM 748 C C . TRP A 1 94 ? 0.174 -0.066 0.373 1.00 98.62 94 TRP A C 1
ATOM 750 O O . TRP A 1 94 ? -0.127 -0.116 1.567 1.00 98.62 94 TRP A O 1
ATOM 760 N N . GLU A 1 95 ? 1.341 -0.511 -0.084 1.00 98.06 95 GLU A N 1
ATOM 761 C CA . GLU A 1 95 ? 2.353 -1.152 0.758 1.00 98.06 95 GLU A CA 1
ATOM 762 C C . GLU A 1 95 ? 2.861 -0.272 1.905 1.00 98.06 95 GLU A C 1
ATOM 764 O O . GLU A 1 95 ? 3.262 -0.810 2.939 1.00 98.06 95 GLU A O 1
ATOM 769 N N . ASP A 1 96 ? 2.800 1.054 1.756 1.00 98.25 96 ASP A N 1
ATOM 770 C CA . ASP A 1 96 ? 3.220 2.065 2.730 1.00 98.25 96 ASP A CA 1
ATOM 771 C C . ASP A 1 96 ? 2.606 1.813 4.109 1.00 98.25 96 ASP A C 1
ATOM 773 O O . ASP A 1 96 ? 3.297 1.937 5.120 1.00 98.25 96 ASP A O 1
ATOM 777 N N . VAL A 1 97 ? 1.351 1.336 4.158 1.00 98.06 97 VAL A N 1
ATOM 778 C CA . VAL A 1 97 ? 0.664 0.985 5.412 1.00 98.06 97 VAL A CA 1
ATOM 779 C C . VAL A 1 97 ? 1.510 0.072 6.302 1.00 98.06 97 VAL A C 1
ATOM 781 O O . VAL A 1 97 ? 1.428 0.161 7.526 1.00 98.06 97 VAL A O 1
ATOM 784 N N . LEU A 1 98 ? 2.329 -0.797 5.701 1.00 97.81 98 LEU A N 1
ATOM 785 C CA . LEU A 1 98 ? 3.180 -1.760 6.390 1.00 97.81 98 LEU A CA 1
ATOM 786 C C . LEU A 1 98 ? 4.677 -1.461 6.229 1.00 97.81 98 LEU A C 1
ATOM 788 O O . LEU A 1 98 ? 5.456 -1.787 7.128 1.00 97.81 98 LEU A O 1
ATOM 792 N N . LEU A 1 99 ? 5.093 -0.900 5.093 1.00 97.50 99 LEU A N 1
ATOM 793 C CA . LEU A 1 99 ? 6.500 -0.793 4.709 1.00 97.50 99 LEU A CA 1
ATOM 794 C C . LEU A 1 99 ? 7.092 0.613 4.818 1.00 97.50 99 LEU A C 1
ATOM 796 O O . LEU A 1 99 ? 8.320 0.694 4.794 1.00 97.50 99 LEU A O 1
ATOM 800 N N . ASP A 1 100 ? 6.286 1.667 4.995 1.00 97.19 100 ASP A N 1
ATOM 801 C CA . ASP A 1 100 ? 6.798 3.036 5.143 1.00 97.19 100 ASP A CA 1
ATOM 802 C C . ASP A 1 100 ? 7.763 3.156 6.335 1.00 97.19 100 ASP A C 1
ATOM 804 O O . ASP A 1 100 ? 7.616 2.494 7.373 1.00 97.19 100 ASP A O 1
ATOM 808 N N . ASP A 1 101 ? 8.784 3.997 6.198 1.00 95.00 101 ASP A N 1
ATOM 809 C CA . ASP A 1 101 ? 9.846 4.124 7.195 1.00 95.00 101 ASP A CA 1
ATOM 810 C C . ASP A 1 101 ? 9.415 4.913 8.439 1.00 95.00 101 ASP A C 1
ATOM 812 O O . ASP A 1 101 ? 9.947 4.672 9.527 1.00 95.00 101 ASP A O 1
ATOM 816 N N . ILE A 1 102 ? 8.438 5.815 8.313 1.00 95.06 102 ILE A N 1
ATOM 817 C CA . ILE A 1 102 ? 8.049 6.770 9.356 1.00 95.06 102 ILE A CA 1
ATOM 818 C C . ILE A 1 102 ? 6.654 6.463 9.914 1.00 95.06 102 ILE A C 1
ATOM 820 O O . ILE A 1 102 ? 6.460 6.465 11.134 1.00 95.06 102 ILE A O 1
ATOM 824 N N . VAL A 1 103 ? 5.675 6.229 9.044 1.00 96.94 103 VAL A N 1
ATOM 825 C CA . VAL A 1 103 ? 4.258 6.062 9.372 1.00 96.94 103 VAL A CA 1
ATOM 826 C C . VAL A 1 103 ? 3.744 4.751 8.798 1.00 96.94 103 VAL A C 1
ATOM 828 O O . VAL A 1 103 ? 3.162 4.692 7.723 1.00 96.94 103 VAL A O 1
ATOM 831 N N . LYS A 1 104 ? 3.892 3.697 9.594 1.00 97.38 104 LYS A N 1
ATOM 832 C CA . LYS A 1 104 ? 3.343 2.371 9.315 1.00 97.38 104 LYS A CA 1
ATOM 833 C C . LYS A 1 104 ? 2.612 1.817 10.524 1.00 97.38 104 LYS A C 1
ATOM 835 O O . LYS A 1 104 ? 2.884 2.204 11.665 1.00 97.38 104 LYS A O 1
ATOM 840 N N . VAL A 1 105 ? 1.701 0.888 10.273 1.00 97.75 105 VAL A N 1
ATOM 841 C CA . VAL A 1 105 ? 1.003 0.148 11.324 1.00 97.75 105 VAL A CA 1
ATOM 842 C C . VAL A 1 105 ? 1.768 -1.105 11.717 1.00 97.75 105 VAL A C 1
ATOM 844 O O . VAL A 1 105 ? 2.613 -1.620 10.981 1.00 97.75 105 VAL A O 1
ATOM 847 N N . ARG A 1 106 ? 1.436 -1.658 12.882 1.00 96.56 106 ARG A N 1
ATOM 848 C CA . ARG A 1 106 ? 1.894 -2.997 13.249 1.00 96.56 106 ARG A CA 1
ATOM 849 C C . ARG A 1 106 ? 1.206 -4.046 12.380 1.00 96.56 106 ARG A C 1
ATOM 851 O O . ARG A 1 106 ? -0.017 -4.067 12.279 1.00 96.56 106 ARG A O 1
ATOM 858 N N . ALA A 1 107 ? 1.978 -5.005 11.870 1.00 95.12 107 ALA A N 1
ATOM 859 C CA . ALA A 1 107 ? 1.453 -6.120 11.075 1.00 95.12 107 ALA A CA 1
ATOM 860 C C . ALA A 1 107 ? 0.304 -6.884 11.764 1.00 95.12 107 ALA A C 1
ATOM 862 O O . ALA A 1 107 ? -0.567 -7.413 11.089 1.00 95.12 107 ALA A O 1
ATOM 863 N N . LEU A 1 108 ? 0.276 -6.917 13.104 1.00 95.81 108 LEU A N 1
ATOM 864 C CA . LEU A 1 108 ? -0.770 -7.583 13.888 1.00 95.81 108 LEU A CA 1
ATOM 865 C C . LEU A 1 108 ? -2.183 -7.046 13.608 1.00 95.81 108 LEU A C 1
ATOM 867 O O . LEU A 1 108 ? -3.148 -7.785 13.780 1.00 95.81 108 LEU A O 1
ATOM 871 N N . ILE A 1 109 ? -2.321 -5.780 13.204 1.00 96.31 109 ILE A N 1
ATOM 872 C CA . ILE A 1 109 ? -3.641 -5.184 12.962 1.00 96.31 109 ILE A CA 1
ATOM 873 C C . ILE A 1 109 ? -4.163 -5.425 11.538 1.00 96.31 109 ILE A C 1
ATOM 875 O O . ILE A 1 109 ? -5.286 -5.034 11.227 1.00 96.31 109 ILE A O 1
ATOM 879 N N . LEU A 1 110 ? -3.361 -6.058 10.676 1.00 97.69 110 LEU A N 1
ATOM 880 C CA . LEU A 1 110 ? -3.697 -6.366 9.289 1.00 97.69 110 LEU A CA 1
ATOM 881 C C . LEU A 1 110 ? -3.854 -7.895 9.131 1.00 97.69 110 LEU A C 1
ATOM 883 O O . LEU A 1 110 ? -2.861 -8.609 9.002 1.00 97.69 110 LEU A O 1
ATOM 887 N N . PRO A 1 111 ? -5.084 -8.439 9.154 1.00 97.31 111 PRO A N 1
ATOM 888 C CA . PRO A 1 111 ? -5.314 -9.871 8.977 1.00 97.31 111 PRO A CA 1
ATOM 889 C C . PRO A 1 111 ? -4.978 -10.295 7.541 1.00 97.31 111 PRO A C 1
ATOM 891 O O . PRO A 1 111 ? -5.572 -9.803 6.577 1.00 97.31 111 PRO A O 1
ATOM 894 N N . LYS A 1 112 ? -4.019 -11.214 7.390 1.00 97.31 112 LYS A N 1
ATOM 895 C CA . LYS A 1 112 ? -3.440 -11.624 6.094 1.00 97.31 112 LYS A CA 1
ATOM 896 C C . LYS A 1 112 ? -4.474 -12.238 5.148 1.00 97.31 112 LYS A C 1
ATOM 898 O O . LYS A 1 112 ? -4.388 -12.088 3.933 1.00 97.31 112 LYS A O 1
ATOM 903 N N . GLU A 1 113 ? -5.481 -12.902 5.702 1.00 96.56 113 GLU A N 1
ATOM 904 C CA . GLU A 1 113 ? -6.580 -13.523 4.970 1.00 96.56 113 GLU A CA 1
ATOM 905 C C . GLU A 1 113 ? -7.488 -12.493 4.277 1.00 96.56 113 GLU A C 1
ATOM 907 O O . GLU A 1 113 ? -8.030 -12.762 3.201 1.00 96.56 113 GLU A O 1
ATOM 912 N N . ASN A 1 114 ? -7.616 -11.288 4.843 1.00 97.44 114 ASN A N 1
ATOM 913 C CA . ASN A 1 114 ? -8.517 -10.248 4.348 1.00 97.44 114 ASN A CA 1
ATOM 914 C C . ASN A 1 114 ? -7.803 -9.007 3.806 1.00 97.44 114 ASN A C 1
ATOM 916 O O . ASN A 1 114 ? -8.481 -8.088 3.345 1.00 97.44 114 ASN A O 1
ATOM 920 N N . VAL A 1 115 ? -6.474 -8.969 3.844 1.00 98.38 115 VAL A N 1
ATOM 921 C CA . VAL A 1 115 ? -5.675 -7.843 3.360 1.00 98.38 115 VAL A CA 1
ATOM 922 C C . VAL A 1 115 ? -4.810 -8.275 2.182 1.00 98.38 115 VAL A C 1
ATOM 924 O O . VAL A 1 115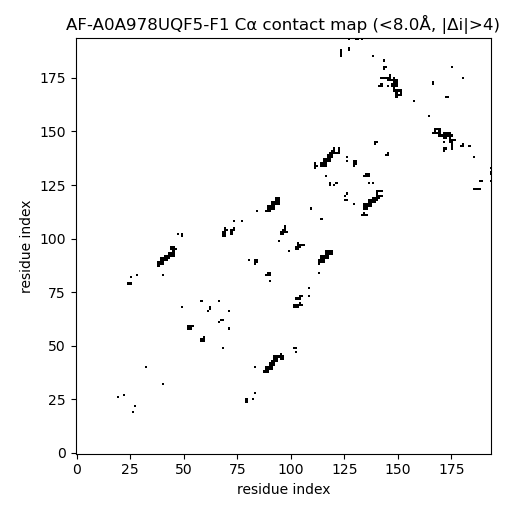 ? -4.146 -9.309 2.215 1.00 98.38 115 VAL A O 1
ATOM 927 N N . ILE A 1 116 ? -4.822 -7.457 1.134 1.00 98.62 116 ILE A N 1
ATOM 928 C CA . ILE A 1 116 ? -3.907 -7.534 -0.003 1.00 98.62 116 ILE A CA 1
ATOM 929 C C . ILE A 1 116 ? -3.092 -6.243 -0.018 1.00 98.62 116 ILE A C 1
ATOM 931 O O . ILE A 1 116 ? -3.652 -5.157 0.147 1.00 98.62 116 ILE A O 1
ATOM 935 N N . LEU A 1 117 ? -1.782 -6.354 -0.222 1.00 98.56 117 LEU A N 1
ATOM 936 C CA . LEU A 1 117 ? -0.902 -5.194 -0.325 1.00 98.56 117 LEU A CA 1
ATOM 937 C C . LEU A 1 117 ? -0.544 -4.943 -1.786 1.00 98.56 117 LEU A C 1
ATOM 939 O O . LEU A 1 117 ? -0.005 -5.809 -2.473 1.00 98.56 117 LEU A O 1
ATOM 943 N N . ARG A 1 118 ? -0.867 -3.751 -2.273 1.00 98.19 118 ARG A N 1
ATOM 944 C CA . ARG A 1 118 ? -0.457 -3.268 -3.582 1.00 98.19 118 ARG A CA 1
ATOM 945 C C . ARG A 1 118 ? 0.860 -2.524 -3.433 1.00 98.19 118 ARG A C 1
ATOM 947 O O . ARG A 1 118 ? 0.936 -1.555 -2.687 1.00 98.19 118 ARG A O 1
ATOM 954 N N . LEU A 1 119 ? 1.883 -2.972 -4.142 1.00 95.94 119 LEU A N 1
ATOM 955 C CA . LEU A 1 119 ? 3.222 -2.399 -4.061 1.00 95.94 119 LEU A CA 1
ATOM 956 C C . LEU A 1 119 ? 3.557 -1.597 -5.311 1.00 95.94 119 LEU A C 1
ATOM 958 O O . LEU A 1 119 ? 3.140 -1.945 -6.418 1.00 95.94 119 LEU A O 1
ATOM 962 N N . TRP A 1 120 ? 4.315 -0.528 -5.123 1.00 95.56 120 TRP A N 1
ATOM 963 C CA . TRP A 1 120 ? 4.698 0.404 -6.177 1.00 95.56 120 TRP A CA 1
ATOM 964 C C . TRP A 1 120 ? 6.172 0.803 -6.105 1.00 95.56 120 TRP A C 1
ATOM 966 O O . TRP A 1 120 ? 6.717 1.263 -7.103 1.00 95.56 120 TRP A O 1
ATOM 976 N N . ASN A 1 121 ? 6.845 0.575 -4.983 1.00 94.38 121 ASN A N 1
ATOM 977 C CA . ASN A 1 121 ? 8.217 0.983 -4.739 1.00 94.38 121 ASN A CA 1
ATOM 978 C C . ASN A 1 121 ? 9.153 -0.235 -4.612 1.00 94.38 121 ASN A C 1
ATOM 980 O O . ASN A 1 121 ? 8.720 -1.349 -4.326 1.00 94.38 121 ASN A O 1
ATOM 984 N N . ASN A 1 122 ? 10.452 -0.034 -4.844 1.00 93.94 122 ASN A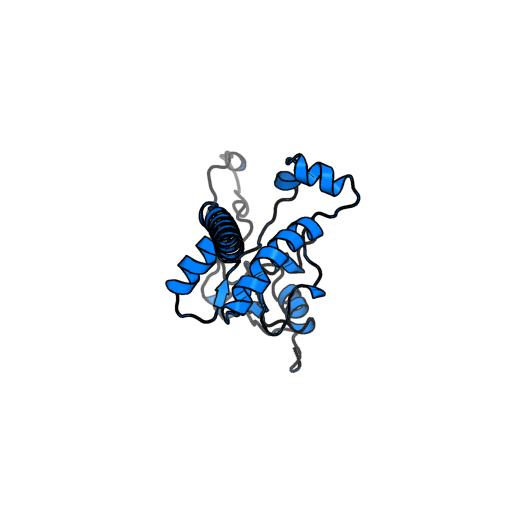 N 1
ATOM 985 C CA . ASN A 1 122 ? 11.530 -1.017 -4.655 1.00 93.94 122 ASN A CA 1
ATOM 986 C C . ASN A 1 122 ? 11.324 -2.414 -5.295 1.00 93.94 122 ASN A C 1
ATOM 988 O O . ASN A 1 122 ? 11.909 -3.397 -4.827 1.00 93.94 122 ASN A O 1
ATOM 992 N N . GLY A 1 123 ? 10.532 -2.525 -6.367 1.00 94.56 123 GLY A N 1
ATOM 993 C CA . GLY A 1 123 ? 10.478 -3.700 -7.247 1.00 94.56 123 GLY A CA 1
ATOM 994 C C . GLY A 1 123 ? 10.364 -5.059 -6.537 1.00 94.56 123 GLY A C 1
ATOM 995 O O . GLY A 1 123 ? 9.545 -5.277 -5.637 1.00 94.56 123 GLY A O 1
ATOM 996 N N . HIS A 1 124 ? 11.248 -5.983 -6.926 1.00 96.06 124 HIS A N 1
ATOM 997 C CA . HIS A 1 124 ? 11.330 -7.330 -6.349 1.00 96.06 124 HIS A CA 1
ATOM 998 C C . HIS A 1 124 ? 11.617 -7.333 -4.841 1.00 96.06 124 HIS A C 1
ATOM 1000 O O . HIS A 1 124 ? 11.172 -8.239 -4.142 1.00 96.06 124 HIS A O 1
ATOM 1006 N N . ASN A 1 125 ? 12.329 -6.333 -4.306 1.00 96.44 125 ASN A N 1
ATOM 1007 C CA . ASN A 1 125 ? 12.688 -6.310 -2.886 1.00 96.44 125 ASN A CA 1
ATOM 1008 C C . ASN A 1 125 ? 11.447 -6.145 -2.003 1.00 96.44 125 ASN A C 1
ATOM 1010 O O . ASN A 1 125 ? 11.247 -6.906 -1.055 1.00 96.44 125 ASN A O 1
ATOM 1014 N N . ASN A 1 126 ? 10.581 -5.184 -2.329 1.00 97.00 126 ASN A N 1
ATOM 1015 C CA . ASN A 1 126 ? 9.330 -5.024 -1.594 1.00 97.00 126 ASN A CA 1
ATOM 1016 C C . ASN A 1 126 ? 8.339 -6.152 -1.897 1.00 97.00 126 ASN A C 1
ATOM 1018 O O . ASN A 1 126 ? 7.674 -6.618 -0.973 1.00 97.00 126 ASN A O 1
ATOM 1022 N N . THR A 1 127 ? 8.317 -6.656 -3.138 1.00 96.94 127 THR A N 1
ATOM 1023 C CA . THR A 1 127 ? 7.549 -7.859 -3.499 1.00 96.94 127 THR A CA 1
ATOM 1024 C C . THR A 1 127 ? 7.883 -9.012 -2.562 1.00 96.94 127 THR A C 1
ATOM 1026 O O . THR A 1 127 ? 6.995 -9.487 -1.855 1.00 96.94 127 THR A O 1
ATOM 1029 N N . LYS A 1 128 ? 9.170 -9.365 -2.440 1.00 96.94 128 LYS A N 1
ATOM 1030 C CA . LYS A 1 128 ? 9.646 -10.404 -1.522 1.00 96.94 128 LYS A CA 1
ATOM 1031 C C . LYS A 1 128 ? 9.243 -10.108 -0.078 1.00 96.94 128 LYS A C 1
ATOM 1033 O O . LYS A 1 128 ? 8.616 -10.939 0.560 1.00 96.94 128 LYS A O 1
ATOM 1038 N N . ARG A 1 129 ? 9.502 -8.900 0.440 1.00 96.88 129 ARG A N 1
ATOM 1039 C CA . ARG A 1 129 ? 9.139 -8.531 1.828 1.00 96.88 129 ARG A CA 1
ATOM 1040 C C . ARG A 1 129 ? 7.655 -8.757 2.141 1.00 96.88 129 ARG A C 1
ATOM 1042 O O . ARG A 1 129 ? 7.337 -9.190 3.250 1.00 96.88 129 ARG A O 1
ATOM 1049 N N . ILE A 1 130 ? 6.762 -8.462 1.196 1.00 97.19 130 ILE A N 1
ATOM 1050 C CA . ILE A 1 130 ? 5.311 -8.633 1.353 1.00 97.19 130 ILE A CA 1
ATOM 1051 C C . ILE A 1 130 ? 4.933 -10.115 1.344 1.00 97.19 130 ILE A C 1
ATOM 1053 O O . ILE A 1 130 ? 4.278 -10.573 2.288 1.00 97.19 130 ILE A O 1
ATOM 1057 N N . VAL A 1 131 ? 5.365 -10.865 0.327 1.00 97.25 131 VAL A N 1
ATOM 1058 C CA . VAL A 1 131 ? 4.980 -12.277 0.178 1.00 97.25 131 VAL A CA 1
ATOM 1059 C C . VAL A 1 131 ? 5.629 -13.164 1.242 1.00 97.25 131 VAL A C 1
ATOM 1061 O O . VAL A 1 131 ? 4.926 -13.946 1.877 1.00 97.25 131 VAL A O 1
ATOM 1064 N N . SER A 1 132 ? 6.900 -12.930 1.605 1.00 96.25 132 SER A N 1
ATOM 1065 C CA . SER A 1 132 ? 7.564 -13.623 2.725 1.00 96.25 132 SER A CA 1
ATOM 1066 C C . SER A 1 132 ? 6.890 -13.324 4.073 1.00 96.25 132 SER A C 1
ATOM 1068 O O . SER A 1 132 ? 6.996 -14.103 5.021 1.00 96.25 132 SER A O 1
ATOM 1070 N N . SER A 1 133 ? 6.173 -12.199 4.187 1.00 95.44 133 SER A N 1
ATOM 1071 C CA . SER A 1 133 ? 5.358 -11.878 5.367 1.00 95.44 133 SER A CA 1
ATOM 1072 C C . SER A 1 133 ? 3.992 -12.581 5.357 1.00 95.44 133 SER A C 1
ATOM 1074 O O . SER A 1 133 ? 3.240 -12.469 6.330 1.00 95.44 133 SER A O 1
ATOM 1076 N N . GLY A 1 134 ? 3.669 -13.339 4.307 1.00 96.44 134 GLY A N 1
ATOM 1077 C CA . GLY A 1 134 ? 2.441 -14.114 4.132 1.00 96.44 134 GLY A CA 1
ATOM 1078 C C . GLY A 1 134 ? 1.245 -13.302 3.635 1.00 96.44 134 GLY A C 1
ATOM 1079 O O . GLY A 1 134 ? 0.110 -13.742 3.812 1.00 96.44 134 GLY A O 1
ATOM 1080 N N . TYR A 1 135 ? 1.468 -12.108 3.081 1.00 98.00 135 TYR A N 1
ATOM 1081 C CA . TYR A 1 135 ? 0.408 -11.323 2.450 1.00 98.00 135 TYR A CA 1
ATOM 1082 C C . TYR A 1 135 ? 0.321 -11.638 0.964 1.00 98.00 135 TYR A C 1
ATOM 1084 O O . TYR A 1 135 ? 1.329 -11.827 0.290 1.00 98.00 135 TYR A O 1
ATOM 1092 N N . ARG A 1 136 ? -0.899 -11.588 0.429 1.00 97.62 136 ARG A N 1
ATOM 1093 C CA . ARG A 1 136 ? -1.098 -11.523 -1.020 1.00 97.62 136 ARG A CA 1
ATOM 1094 C C . ARG A 1 136 ? -0.659 -10.151 -1.528 1.00 97.62 136 ARG A C 1
ATOM 1096 O O . ARG A 1 136 ? -0.975 -9.135 -0.901 1.00 97.62 136 ARG A O 1
ATOM 1103 N N . ALA A 1 137 ? 0.005 -10.132 -2.678 1.00 97.19 137 ALA A N 1
ATOM 1104 C CA . ALA A 1 137 ? 0.533 -8.922 -3.290 1.00 97.19 137 ALA A CA 1
ATOM 1105 C C . ALA A 1 137 ? -0.162 -8.593 -4.621 1.00 97.19 137 ALA A C 1
ATOM 1107 O O . ALA A 1 137 ? -0.513 -9.488 -5.389 1.00 97.19 137 ALA A O 1
ATOM 1108 N N . ILE A 1 138 ? -0.325 -7.301 -4.913 1.00 98.06 138 ILE A N 1
ATOM 1109 C CA . ILE A 1 138 ? -0.585 -6.792 -6.267 1.00 98.06 138 ILE A CA 1
ATOM 1110 C C . ILE A 1 138 ? 0.646 -5.998 -6.689 1.00 98.06 138 ILE A C 1
ATOM 1112 O O . ILE A 1 138 ? 0.956 -4.963 -6.099 1.00 98.06 138 ILE A O 1
ATOM 1116 N N . VAL A 1 139 ? 1.333 -6.469 -7.723 1.00 96.62 139 VAL A N 1
ATOM 1117 C CA . VAL A 1 139 ? 2.546 -5.829 -8.234 1.00 96.62 139 VAL A CA 1
ATOM 1118 C C . VAL A 1 139 ? 2.161 -4.649 -9.132 1.00 96.62 139 VAL A C 1
ATOM 1120 O O . VAL A 1 139 ? 1.399 -4.788 -10.088 1.00 96.62 139 VAL A O 1
ATOM 1123 N N . SER A 1 140 ? 2.621 -3.446 -8.795 1.00 95.19 140 SER A N 1
ATOM 1124 C CA . SER A 1 140 ? 2.374 -2.203 -9.546 1.00 95.19 140 SER A CA 1
ATOM 1125 C C . SER A 1 140 ? 3.596 -1.274 -9.513 1.00 95.19 140 SER A C 1
ATOM 1127 O O . SER A 1 140 ? 3.447 -0.057 -9.481 1.00 95.19 140 SER A O 1
ATOM 1129 N N . CYS A 1 141 ? 4.802 -1.850 -9.517 1.00 92.44 141 CYS A N 1
ATOM 1130 C CA . CYS A 1 141 ? 6.078 -1.139 -9.416 1.00 92.44 141 CYS A CA 1
ATOM 1131 C C . CYS A 1 141 ? 6.208 0.028 -10.403 1.00 92.44 141 CYS A C 1
ATOM 1133 O O . CYS A 1 141 ? 6.050 -0.149 -11.615 1.00 92.44 141 CYS A O 1
ATOM 1135 N N . ALA A 1 142 ? 6.575 1.195 -9.876 1.00 90.88 142 ALA A N 1
ATOM 1136 C CA . ALA A 1 142 ? 6.799 2.440 -10.599 1.00 90.88 142 ALA A CA 1
ATOM 1137 C C . ALA A 1 142 ? 7.783 2.269 -11.760 1.00 90.88 142 ALA A C 1
ATOM 1139 O O . ALA A 1 142 ? 7.528 2.732 -12.873 1.00 90.88 142 ALA A O 1
ATOM 1140 N N . ASP A 1 143 ? 8.858 1.518 -11.514 1.00 89.38 143 ASP A N 1
ATOM 1141 C CA . ASP A 1 143 ? 9.945 1.270 -12.462 1.00 89.38 143 ASP A CA 1
ATOM 1142 C C . ASP A 1 143 ? 9.508 0.516 -13.722 1.00 89.38 143 ASP A C 1
ATOM 1144 O O . ASP A 1 143 ? 10.210 0.565 -14.732 1.00 89.38 143 ASP A O 1
ATOM 1148 N N . PHE A 1 144 ? 8.339 -0.134 -13.699 1.00 91.06 144 PHE A N 1
ATOM 1149 C CA . PHE A 1 144 ? 7.871 -0.989 -14.790 1.00 91.06 144 PHE A CA 1
ATOM 1150 C C . PHE A 1 144 ? 6.470 -0.637 -15.292 1.00 91.06 144 PHE A C 1
ATOM 1152 O O . PHE A 1 144 ? 6.244 -0.676 -16.500 1.00 91.06 144 PHE A O 1
ATOM 1159 N N . TYR A 1 145 ? 5.533 -0.266 -14.415 1.00 90.31 145 TYR A N 1
ATOM 1160 C CA . TYR A 1 145 ? 4.112 -0.151 -14.766 1.00 90.31 145 TYR A CA 1
ATOM 1161 C C . TYR A 1 145 ? 3.560 1.279 -14.821 1.00 90.31 145 TYR A C 1
ATOM 1163 O O . TYR A 1 145 ? 2.501 1.482 -15.426 1.00 90.31 145 TYR A O 1
ATOM 1171 N N . TRP A 1 146 ? 4.240 2.288 -14.263 1.00 84.31 146 TRP A N 1
ATOM 1172 C CA . TRP A 1 146 ? 3.745 3.667 -14.342 1.00 84.31 146 TRP A CA 1
ATOM 1173 C C . TRP A 1 146 ? 4.127 4.355 -15.648 1.00 84.31 146 TRP A C 1
ATOM 1175 O O . TRP A 1 146 ? 5.284 4.641 -15.929 1.00 84.31 146 TRP A O 1
ATOM 1185 N N . ARG A 1 147 ? 3.111 4.675 -16.450 1.00 70.75 147 ARG A N 1
ATOM 1186 C CA . ARG A 1 147 ? 3.268 5.230 -17.804 1.00 70.75 147 ARG A CA 1
ATOM 1187 C C . ARG A 1 147 ? 3.309 6.761 -17.874 1.00 70.75 147 ARG A C 1
ATOM 1189 O O . ARG A 1 147 ? 3.293 7.299 -18.973 1.00 70.75 147 ARG A O 1
ATOM 1196 N N . HIS A 1 148 ? 3.358 7.442 -16.731 1.00 71.88 148 HIS A N 1
ATOM 1197 C CA . HIS A 1 148 ? 3.410 8.909 -16.653 1.00 71.88 148 HIS A CA 1
ATOM 1198 C C . HIS A 1 148 ? 4.818 9.453 -16.363 1.00 71.88 148 HIS A C 1
ATOM 1200 O O . HIS A 1 148 ? 4.959 10.637 -16.076 1.00 71.88 148 HIS A O 1
ATOM 1206 N N . GLY A 1 149 ? 5.855 8.614 -16.452 1.00 63.88 149 GLY A N 1
ATOM 1207 C CA . GLY A 1 149 ? 7.235 9.088 -16.387 1.00 63.88 149 GLY A CA 1
ATOM 1208 C C . GLY A 1 149 ? 7.543 10.085 -17.513 1.00 63.88 149 GLY A C 1
ATOM 1209 O O . GLY A 1 149 ? 7.063 9.911 -18.632 1.00 63.88 149 GLY A O 1
ATOM 1210 N N . ASP A 1 150 ? 8.349 11.094 -17.191 1.00 70.62 150 ASP A N 1
ATOM 1211 C CA . ASP A 1 150 ? 8.919 12.146 -18.057 1.00 70.62 150 ASP A CA 1
ATOM 1212 C C . ASP A 1 150 ? 8.001 13.330 -18.387 1.00 70.62 150 ASP A C 1
ATOM 1214 O O . ASP A 1 150 ? 8.372 14.216 -19.157 1.00 70.62 150 ASP A O 1
ATOM 1218 N N . PHE A 1 151 ? 6.827 13.403 -17.758 1.00 73.31 151 PHE A N 1
ATOM 1219 C CA . PHE A 1 151 ? 5.927 14.552 -17.861 1.00 73.31 151 PHE A CA 1
ATOM 1220 C C . PHE A 1 151 ? 5.965 15.357 -16.562 1.00 73.31 151 PHE A C 1
ATOM 1222 O O . PHE A 1 151 ? 5.358 14.963 -15.568 1.00 73.31 151 PHE A O 1
ATOM 1229 N N . VAL A 1 152 ? 6.677 16.485 -16.568 1.00 74.44 152 VAL A N 1
ATOM 1230 C CA . VAL A 1 152 ? 6.795 17.375 -15.403 1.00 74.44 152 VAL A CA 1
ATOM 1231 C C . VAL A 1 152 ? 6.143 18.734 -15.622 1.00 74.44 152 VAL A C 1
ATOM 1233 O O . VAL A 1 152 ? 5.919 19.174 -16.749 1.00 74.44 152 VAL A O 1
ATOM 1236 N N . GLU A 1 153 ? 5.803 19.384 -14.511 1.00 70.94 153 GLU A N 1
ATOM 1237 C CA . GLU A 1 153 ? 5.071 20.650 -14.479 1.00 70.94 153 GLU A CA 1
ATOM 1238 C C . GLU A 1 153 ? 6.005 21.880 -14.523 1.00 70.94 153 GLU A C 1
ATOM 1240 O O . GLU A 1 153 ? 7.190 21.798 -14.847 1.00 70.94 153 GLU A O 1
ATOM 1245 N N . ASN A 1 154 ? 5.461 23.061 -14.216 1.00 81.88 154 ASN A N 1
ATOM 1246 C CA . ASN A 1 154 ? 6.154 24.346 -14.285 1.00 81.88 154 ASN A CA 1
ATOM 1247 C C . ASN A 1 154 ? 7.256 24.483 -13.213 1.00 81.88 154 ASN A C 1
ATOM 1249 O O . ASN A 1 154 ? 6.992 24.928 -12.094 1.00 81.88 154 ASN A O 1
ATOM 1253 N N . ASN A 1 155 ? 8.492 24.126 -13.567 1.00 80.5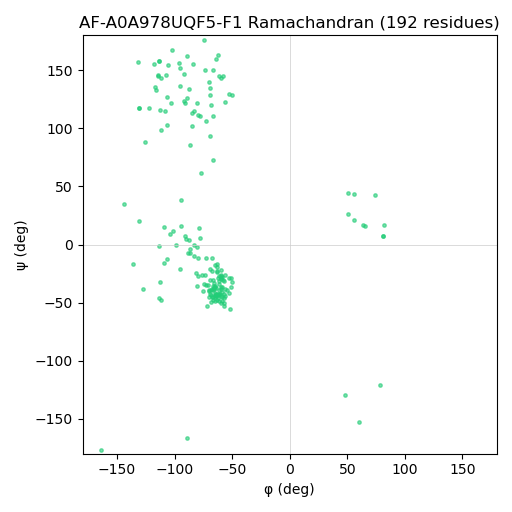0 155 ASN A N 1
ATOM 1254 C CA . ASN A 1 155 ? 9.650 24.151 -12.676 1.00 80.50 155 ASN A CA 1
ATOM 1255 C C . ASN A 1 155 ? 10.775 25.040 -13.240 1.00 80.50 155 ASN A C 1
ATOM 1257 O O . ASN A 1 155 ? 11.353 24.752 -14.288 1.00 80.50 155 ASN A O 1
ATOM 1261 N N . SER A 1 156 ? 11.124 26.108 -12.513 1.00 85.69 156 SER A N 1
ATOM 1262 C CA . SER A 1 156 ? 12.146 27.087 -12.917 1.00 85.69 156 SER A CA 1
ATOM 1263 C C . SER A 1 156 ? 13.571 26.534 -12.941 1.00 85.69 156 SER A C 1
ATOM 1265 O O . SER A 1 156 ? 14.458 27.168 -13.506 1.00 85.69 156 SER A O 1
ATOM 1267 N N . LYS A 1 157 ? 13.806 25.339 -12.386 1.00 81.06 157 LYS A N 1
ATOM 1268 C CA . LYS A 1 157 ? 15.082 24.623 -12.520 1.00 81.06 157 LYS A CA 1
ATOM 1269 C C . LYS A 1 157 ? 15.481 24.405 -13.988 1.00 81.06 157 LYS A C 1
ATOM 1271 O O . LYS A 1 157 ? 16.670 24.316 -14.279 1.00 81.06 157 LYS A O 1
ATOM 1276 N N . TYR A 1 158 ? 14.507 24.362 -14.901 1.00 80.19 158 TYR A N 1
ATOM 1277 C CA . TYR A 1 158 ? 14.730 24.191 -16.340 1.00 80.19 158 TYR A CA 1
ATOM 1278 C C . TYR A 1 158 ? 14.907 25.496 -17.118 1.00 80.19 158 TYR A C 1
ATOM 1280 O O . TYR A 1 158 ? 15.037 25.449 -18.340 1.00 80.19 158 TYR A O 1
ATOM 1288 N N . ASP A 1 159 ? 14.949 26.650 -16.446 1.00 84.56 159 ASP A N 1
ATOM 1289 C CA . ASP A 1 159 ? 15.211 27.947 -17.081 1.00 84.56 159 ASP A CA 1
ATOM 1290 C C . ASP A 1 159 ? 16.709 28.118 -17.401 1.00 84.56 159 ASP A C 1
ATOM 1292 O O . ASP A 1 159 ? 17.418 28.969 -16.862 1.00 84.56 159 ASP A O 1
ATOM 1296 N N . TYR A 1 160 ? 17.223 27.230 -18.254 1.00 80.06 160 TYR A N 1
ATOM 1297 C CA . TYR A 1 160 ? 18.609 27.204 -18.699 1.00 80.06 160 TYR A CA 1
ATOM 1298 C C . TYR A 1 160 ? 18.665 27.091 -20.224 1.00 80.06 160 TYR A C 1
ATOM 1300 O O . TYR A 1 160 ? 18.206 26.114 -20.808 1.00 80.06 160 TYR A O 1
ATOM 1308 N N . GLN A 1 161 ? 19.234 28.102 -20.885 1.00 79.50 161 GLN A N 1
ATOM 1309 C CA . GLN A 1 161 ? 19.147 28.259 -22.345 1.00 79.50 161 GLN A CA 1
ATOM 1310 C C . GLN A 1 161 ? 20.230 27.512 -23.140 1.00 79.50 161 GLN A C 1
ATOM 1312 O O . GLN A 1 161 ? 20.197 27.519 -24.369 1.00 79.50 161 GLN A O 1
ATOM 1317 N N . THR A 1 162 ? 21.225 26.920 -22.473 1.00 74.25 162 THR A N 1
ATOM 1318 C CA . THR A 1 162 ? 22.471 26.482 -23.130 1.00 74.25 162 THR A CA 1
ATOM 1319 C C . THR A 1 162 ? 22.894 25.047 -22.813 1.00 74.25 162 THR A C 1
ATOM 1321 O O . THR A 1 162 ? 24.073 24.735 -22.972 1.00 74.25 162 THR A O 1
ATOM 1324 N N . GLY A 1 163 ? 22.010 24.159 -22.345 1.00 65.94 163 GLY A N 1
ATOM 1325 C CA . GLY A 1 163 ? 22.466 22.847 -21.876 1.00 65.94 163 GLY A CA 1
ATOM 1326 C C . GLY A 1 163 ? 21.417 21.754 -21.712 1.00 65.94 163 GLY A C 1
ATOM 1327 O O . GLY A 1 163 ? 20.250 21.926 -22.040 1.00 65.94 163 GLY A O 1
ATOM 1328 N N . ASP A 1 164 ? 21.925 20.624 -21.221 1.00 67.56 164 ASP A N 1
ATOM 1329 C CA . ASP A 1 164 ? 21.230 19.368 -20.947 1.00 67.56 164 ASP A CA 1
ATOM 1330 C C . ASP A 1 164 ? 20.253 19.512 -19.766 1.00 67.56 164 ASP A C 1
ATOM 1332 O O . ASP A 1 164 ? 20.624 20.010 -18.700 1.00 67.56 164 ASP A O 1
ATOM 1336 N N . HIS A 1 165 ? 19.003 19.091 -19.967 1.00 68.06 165 HIS A N 1
ATOM 1337 C CA . HIS A 1 165 ? 17.919 19.196 -18.986 1.00 68.06 165 HIS A CA 1
ATOM 1338 C C . HIS A 1 165 ? 17.856 17.987 -18.030 1.00 68.06 165 HIS A C 1
ATOM 1340 O O . HIS A 1 165 ? 16.965 17.934 -17.180 1.00 68.06 165 HIS A O 1
ATOM 1346 N N . GLY A 1 166 ? 18.800 17.039 -18.131 1.00 71.06 166 GLY A N 1
ATOM 1347 C CA . GLY A 1 166 ? 18.824 15.825 -17.312 1.00 71.06 166 GLY A CA 1
ATOM 1348 C C . GLY A 1 166 ? 17.565 14.973 -17.503 1.00 71.06 166 GLY A C 1
ATOM 1349 O O . GLY A 1 166 ? 16.900 15.051 -18.533 1.00 71.06 166 GLY A O 1
ATOM 1350 N N . ASP A 1 167 ? 17.195 14.199 -16.481 1.00 70.44 167 ASP A N 1
ATOM 1351 C CA . ASP A 1 167 ? 16.044 13.278 -16.531 1.00 70.44 167 ASP A CA 1
ATOM 1352 C C . ASP A 1 167 ? 14.682 13.983 -16.346 1.00 70.44 167 ASP A C 1
ATOM 1354 O O . ASP A 1 167 ? 13.666 13.352 -16.051 1.00 70.44 167 ASP A O 1
ATOM 1358 N N . GLY A 1 168 ? 14.647 15.316 -16.449 1.00 75.31 168 GLY A N 1
ATOM 1359 C CA . GLY A 1 168 ? 13.411 16.086 -16.356 1.00 75.31 168 GLY A CA 1
ATOM 1360 C C . GLY A 1 168 ? 12.722 16.043 -14.987 1.00 75.31 168 GLY A C 1
ATOM 1361 O O . GLY A 1 168 ? 11.582 16.467 -14.904 1.00 75.31 168 GLY A O 1
ATOM 1362 N N . ASP A 1 169 ? 13.386 15.620 -13.898 1.00 78.00 169 ASP A N 1
ATOM 1363 C CA . ASP A 1 169 ? 12.841 15.504 -12.521 1.00 78.00 169 ASP A CA 1
ATOM 1364 C C . ASP A 1 169 ? 11.582 14.630 -12.415 1.00 78.00 169 ASP A C 1
ATOM 1366 O O . ASP A 1 169 ? 10.820 14.711 -11.448 1.00 78.00 169 ASP A O 1
ATOM 1370 N N . SER A 1 170 ? 11.362 13.750 -13.389 1.00 84.06 170 SER A N 1
ATOM 1371 C CA . SER A 1 170 ? 10.340 12.726 -13.261 1.00 84.06 170 SER A CA 1
ATOM 1372 C C . SER A 1 170 ? 10.813 11.667 -12.272 1.00 84.06 170 SER A C 1
ATOM 1374 O O . SER A 1 170 ? 11.650 10.828 -12.600 1.00 84.06 170 SER A O 1
ATOM 1376 N N . TRP A 1 171 ? 10.241 11.663 -11.070 1.00 85.75 171 TRP A N 1
ATOM 1377 C CA . TRP A 1 171 ? 10.639 10.740 -10.002 1.00 85.75 171 TRP A CA 1
ATOM 1378 C C . TRP A 1 171 ? 10.483 9.255 -10.377 1.00 85.75 171 TRP A C 1
ATOM 1380 O O . TRP A 1 171 ? 11.219 8.417 -9.867 1.00 85.75 171 TRP A O 1
ATOM 1390 N N . CYS A 1 172 ? 9.552 8.931 -11.283 1.00 85.06 172 CYS A N 1
ATOM 1391 C CA . CYS A 1 172 ? 9.343 7.585 -11.829 1.00 85.06 172 CYS A CA 1
ATOM 1392 C C . CYS A 1 172 ? 9.778 7.460 -13.301 1.00 85.06 172 CYS A C 1
ATOM 1394 O O . CYS A 1 172 ? 9.407 6.499 -13.982 1.00 85.06 172 CYS A O 1
ATOM 1396 N N . GLY A 1 173 ? 10.553 8.426 -13.810 1.00 84.25 173 GLY A N 1
ATOM 1397 C CA . GLY A 1 173 ? 11.135 8.378 -15.153 1.00 84.25 173 GLY A CA 1
ATOM 1398 C C . GLY A 1 173 ? 12.096 7.191 -15.319 1.00 84.25 173 GLY A C 1
ATOM 1399 O O . GLY A 1 173 ? 12.478 6.553 -14.335 1.00 84.25 173 GLY A O 1
ATOM 1400 N N . PRO A 1 174 ? 12.448 6.791 -16.551 1.00 88.62 174 PRO A N 1
ATOM 1401 C CA . PRO A 1 174 ? 11.912 7.268 -17.827 1.00 88.62 174 PRO A CA 1
ATOM 1402 C C . PRO A 1 174 ? 10.498 6.733 -18.120 1.00 88.62 174 PRO A C 1
ATOM 1404 O O . PRO A 1 174 ? 10.002 5.867 -17.395 1.00 88.62 174 PRO A O 1
ATOM 1407 N N . PHE A 1 175 ? 9.862 7.161 -19.212 1.00 87.81 175 PHE A N 1
ATOM 1408 C CA . PHE A 1 175 ? 8.639 6.552 -19.742 1.00 87.81 175 PHE A CA 1
ATOM 1409 C C . PHE A 1 175 ? 8.812 5.038 -19.952 1.00 87.81 175 PHE A C 1
ATOM 1411 O O . PHE A 1 175 ? 9.753 4.571 -20.602 1.00 87.81 175 PHE A O 1
ATOM 1418 N N . LYS A 1 176 ? 7.869 4.238 -19.438 1.00 91.12 176 LYS A N 1
ATOM 1419 C CA . LYS A 1 176 ? 7.929 2.773 -19.548 1.00 91.12 176 LYS A CA 1
ATOM 1420 C C . LYS A 1 176 ? 7.345 2.317 -20.880 1.00 91.12 176 LYS A C 1
ATOM 1422 O O . LYS A 1 176 ? 6.127 2.233 -21.066 1.00 91.12 176 LYS A O 1
ATOM 1427 N N . ILE A 1 177 ? 8.233 1.995 -21.817 1.00 91.75 177 ILE A N 1
ATOM 1428 C CA . ILE A 1 177 ? 7.845 1.367 -23.081 1.00 91.75 177 ILE A CA 1
ATOM 1429 C C . ILE A 1 177 ? 7.244 -0.020 -22.834 1.00 91.75 177 ILE A C 1
ATOM 1431 O O . ILE A 1 177 ? 7.482 -0.658 -21.809 1.00 91.75 177 ILE A O 1
ATOM 1435 N N . TRP A 1 178 ? 6.487 -0.524 -23.809 1.00 94.25 178 TRP A N 1
ATOM 1436 C CA . TRP A 1 178 ? 5.843 -1.834 -23.699 1.00 94.25 178 TRP A CA 1
ATOM 1437 C C . TRP A 1 178 ? 6.840 -2.975 -23.430 1.00 94.25 178 TRP A C 1
ATOM 1439 O O . TRP A 1 178 ? 6.480 -3.919 -22.738 1.00 94.25 178 TRP A O 1
ATOM 1449 N N . GLN A 1 179 ? 8.084 -2.875 -23.920 1.00 94.94 179 GLN A N 1
ATOM 1450 C CA . GLN A 1 179 ? 9.126 -3.873 -23.659 1.00 94.94 179 GLN A CA 1
ATOM 1451 C C . GLN A 1 179 ? 9.548 -3.896 -22.188 1.00 94.94 179 GLN A C 1
ATOM 1453 O O . GLN A 1 179 ? 9.742 -4.975 -21.648 1.00 94.94 179 GLN A O 1
ATOM 1458 N N . ASN A 1 180 ? 9.635 -2.740 -21.519 1.00 92.06 180 ASN A N 1
ATOM 1459 C CA . ASN A 1 180 ? 9.956 -2.682 -20.089 1.00 92.06 180 ASN A CA 1
ATOM 1460 C C . ASN A 1 180 ? 8.854 -3.352 -19.268 1.00 92.06 180 ASN A C 1
ATOM 1462 O O . ASN A 1 180 ? 9.143 -4.158 -18.395 1.00 92.06 180 ASN A O 1
ATOM 1466 N N . VAL A 1 181 ? 7.594 -3.056 -19.604 1.00 94.06 181 VAL A N 1
ATOM 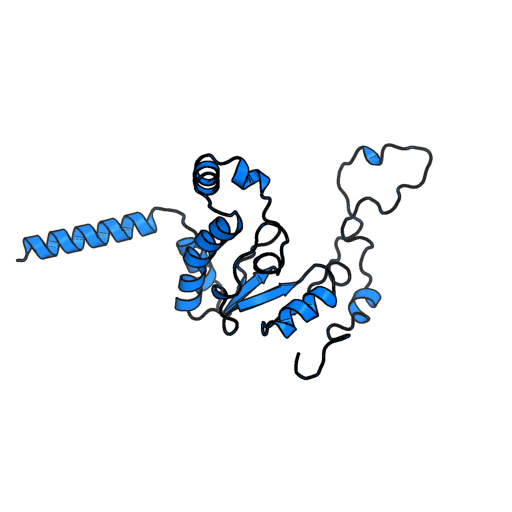1467 C CA . VAL A 1 181 ? 6.421 -3.683 -18.979 1.00 94.06 181 VAL A CA 1
ATOM 1468 C C . VAL A 1 181 ? 6.436 -5.201 -19.190 1.00 94.06 181 VAL A C 1
ATOM 1470 O O . VAL A 1 181 ? 6.144 -5.950 -18.266 1.00 94.06 181 VAL A O 1
ATOM 1473 N N . TYR A 1 182 ? 6.751 -5.652 -20.408 1.00 95.56 182 TYR A N 1
ATOM 1474 C CA . TYR A 1 182 ? 6.725 -7.067 -20.782 1.00 95.56 182 TYR A CA 1
ATOM 1475 C C . TYR A 1 182 ? 7.881 -7.873 -20.180 1.00 95.56 182 TYR A C 1
ATOM 1477 O O . TYR A 1 182 ? 7.701 -9.034 -19.836 1.00 95.56 182 TYR A O 1
ATOM 1485 N N . ASN A 1 183 ? 9.057 -7.262 -20.048 1.00 95.94 183 ASN A N 1
ATOM 1486 C CA . ASN A 1 183 ? 10.258 -7.922 -19.537 1.00 95.94 183 ASN A CA 1
ATOM 1487 C C . ASN A 1 183 ? 10.325 -7.956 -18.005 1.00 95.94 183 ASN A C 1
ATOM 1489 O O . ASN A 1 183 ? 11.320 -8.435 -17.462 1.00 95.94 183 ASN A O 1
ATOM 1493 N N . TYR A 1 184 ? 9.329 -7.406 -17.307 1.00 96.50 184 TYR A N 1
ATOM 1494 C CA . TYR A 1 184 ? 9.327 -7.424 -15.855 1.00 96.50 184 TYR A CA 1
ATOM 1495 C C . TYR A 1 184 ? 8.912 -8.797 -15.326 1.00 96.50 184 TYR A C 1
ATOM 1497 O O . TYR A 1 184 ? 7.757 -9.205 -15.449 1.00 96.50 184 TYR A O 1
ATOM 1505 N N . ASP A 1 185 ? 9.884 -9.491 -14.744 1.00 96.19 185 ASP A N 1
ATOM 1506 C CA . ASP A 1 185 ? 9.740 -10.828 -14.182 1.00 96.19 185 ASP A CA 1
ATOM 1507 C C . ASP A 1 185 ? 9.249 -10.756 -12.732 1.00 96.19 185 ASP A C 1
ATOM 1509 O O . ASP A 1 185 ? 10.039 -10.681 -11.796 1.00 96.19 185 ASP A O 1
ATOM 1513 N N . ILE A 1 186 ? 7.930 -10.683 -12.546 1.00 94.69 186 ILE A N 1
ATOM 1514 C CA . ILE A 1 186 ? 7.308 -10.312 -11.263 1.00 94.69 186 ILE A CA 1
ATOM 1515 C C . ILE A 1 186 ? 7.650 -11.237 -10.084 1.00 94.69 186 ILE A C 1
ATOM 1517 O O . ILE A 1 186 ? 7.521 -10.806 -8.938 1.00 94.69 186 ILE A O 1
ATOM 1521 N N . ASP A 1 187 ? 8.060 -12.479 -10.343 1.00 94.88 187 ASP A N 1
ATOM 1522 C CA . ASP A 1 187 ? 8.414 -13.483 -9.334 1.00 94.88 187 ASP A CA 1
ATOM 1523 C C . ASP A 1 187 ? 9.934 -13.692 -9.197 1.00 94.88 187 ASP A C 1
ATOM 1525 O O . ASP A 1 187 ? 10.389 -14.561 -8.447 1.00 94.88 187 ASP A O 1
ATOM 1529 N N . TYR A 1 188 ? 10.747 -12.848 -9.843 1.00 96.12 188 TYR A N 1
ATOM 1530 C CA . TYR A 1 188 ? 12.198 -12.943 -9.765 1.00 96.12 188 TYR A CA 1
ATOM 1531 C C . TYR A 1 188 ? 12.702 -12.887 -8.315 1.00 96.12 188 TYR A C 1
ATOM 1533 O O . TYR A 1 188 ? 12.515 -11.909 -7.582 1.00 96.12 188 TYR A O 1
ATOM 1541 N N . GLY A 1 189 ? 13.432 -13.931 -7.918 1.00 94.50 189 GLY A N 1
ATOM 1542 C CA . GLY A 1 189 ? 14.028 -14.050 -6.586 1.00 94.50 189 GLY A CA 1
ATOM 1543 C C . GLY A 1 189 ? 13.066 -14.527 -5.491 1.00 94.50 189 GLY A C 1
ATOM 1544 O O . GLY A 1 189 ? 13.465 -14.540 -4.317 1.00 94.50 189 GLY A O 1
ATOM 1545 N N . LEU A 1 190 ? 11.843 -14.922 -5.855 1.00 96.00 190 LEU A N 1
ATOM 1546 C CA . LEU A 1 190 ? 10.929 -15.672 -4.996 1.00 96.00 190 LEU A CA 1
ATOM 1547 C C . LEU A 1 190 ? 11.230 -17.177 -5.069 1.00 96.00 190 LEU A C 1
ATOM 1549 O O . LEU A 1 190 ? 11.828 -17.666 -6.031 1.00 96.00 190 LEU A O 1
ATOM 1553 N N . ILE A 1 191 ? 10.864 -17.901 -4.015 1.00 94.75 191 ILE A N 1
ATOM 1554 C CA . ILE A 1 191 ? 10.844 -19.373 -3.984 1.00 94.75 191 ILE A CA 1
ATOM 1555 C C . ILE A 1 191 ? 9.403 -19.869 -4.141 1.00 94.75 191 ILE A C 1
ATOM 1557 O O . ILE A 1 191 ? 8.477 -19.085 -4.018 1.00 94.75 191 ILE A O 1
ATOM 1561 N N . GLU A 1 192 ? 9.194 -21.162 -4.386 1.00 91.38 192 GLU A N 1
ATOM 1562 C CA . GLU A 1 192 ? 7.851 -21.717 -4.640 1.00 91.38 192 GLU A CA 1
ATOM 1563 C C . GLU A 1 192 ? 6.880 -21.537 -3.457 1.00 91.38 192 GLU A C 1
ATOM 1565 O O . GLU A 1 192 ? 5.667 -21.462 -3.645 1.00 91.38 192 GLU A O 1
ATOM 1570 N N . GLU A 1 193 ? 7.403 -21.458 -2.232 1.00 89.38 193 GLU A N 1
ATOM 1571 C CA . GLU A 1 193 ? 6.617 -21.200 -1.025 1.00 89.38 193 GLU A CA 1
ATOM 1572 C C . GLU A 1 193 ? 6.252 -19.718 -0.804 1.00 89.38 193 GLU A C 1
ATOM 1574 O O . GLU A 1 193 ? 5.451 -19.430 0.091 1.00 89.38 193 GLU A O 1
ATOM 15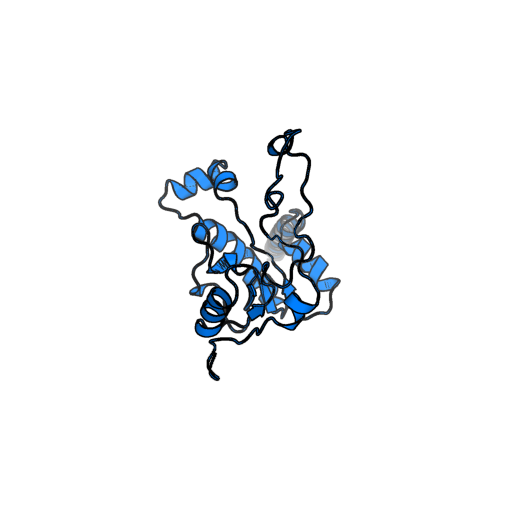79 N N . GLU A 1 194 ? 6.855 -18.798 -1.566 1.00 84.25 194 GLU A N 1
ATOM 1580 C CA . GLU A 1 194 ? 6.635 -17.341 -1.529 1.00 84.25 194 GLU A CA 1
ATOM 1581 C C . GLU A 1 194 ? 5.692 -16.891 -2.655 1.00 84.25 194 GLU A C 1
ATOM 1583 O O . GLU A 1 194 ? 4.738 -16.140 -2.337 1.00 84.25 194 GLU A O 1
#

InterPro domains:
  IPR015883 Beta-hexosaminidase, catalytic domain [PF00728] (26-185)
  IPR017853 Glycoside hydrolase superfamily [SSF51445] (26-187)
  IPR025705 Beta-hexosaminidase [PTHR22600] (26-192)

pLDDT: mean 88.12, std 13.87, range [39.75, 98.62]

Mean predicted aligned error: 8.78 Å